Protein AF-A0A0X8E3D3-F1 (afdb_monomer_lite)

Radius of gyration: 26.82 Å; chains: 1; bounding box: 50×49×88 Å

Organism: NCBI:txid412690

Foldseek 3Di:
DPPVVCVPPDDDPDDPPDPPDDPDLVCLLVVLQVVVCVVPVDPDCCVQDPSVVDDSVVDPDSVRVSVVRVVSSVVSVLVVLVVPAFQAAEEEEEEELDFLVVLQVQQADPQFQQQGDLVSLLVLAVPDPLSVVCVVVVVVVVVLSVSNVYGYGYDYLVLLLQLCLAQFDPVSVVLLVVLVDDHDDLVVSLVSLCVGSNVCVVVVNGDPPDVPPDDCPVSSSVSLLVCCVPVNCDDCSVLRSLRSVLVSVQSNVVVVPDDRWDKDAQAADPSQNLDGARIWTHDPNHIYGYHYDYDHDPCSDPVNSNVVSSVSSVVSVSVCVSSPVDDPVD

Secondary structure (DSSP, 8-state):
-HHHHHHHH---SS------PPSPGGGHHHHHHHHHHHHHT-S--TTT--GGGS-GGG-SSHHHHHHHHHHHHHHHHHHHHHHHSPPEEEEEEEEESS--HHHHHTTB-SSSTTBBPHHHHHHHHTTSHHHHHHHHTHHHHHHHHHHTT-EEEEEPHHHHHHHHHHHS-HHHHHHHHHTT-PPPPHHHHHHHHHHSHHHHHHTT------S-SS---HHHHHHHHHHHHHT-STTTHHHHHHHHHHHHHHHHHHHH-SPPPEEEES--BTTBTT---SEEEE-SS-EEEEEEEEE-SSTTSGGGHHHHHHHHHHHHHHHHHHTTSS-TT-

Structure (mmCIF, N/CA/C/O backbone):
data_AF-A0A0X8E3D3-F1
#
_entry.id   AF-A0A0X8E3D3-F1
#
loop_
_atom_site.group_PDB
_atom_site.id
_atom_site.type_symbol
_atom_site.label_atom_id
_atom_site.label_alt_id
_atom_site.label_comp_id
_atom_site.label_asym_id
_atom_site.label_entity_id
_atom_site.label_seq_id
_atom_site.pdbx_PDB_ins_code
_atom_site.Cartn_x
_atom_site.Cartn_y
_atom_site.Cartn_z
_atom_site.occupancy
_atom_site.B_iso_or_equiv
_atom_site.auth_seq_id
_atom_site.auth_comp_id
_atom_site.auth_asym_id
_atom_site.auth_atom_id
_atom_site.pdbx_PDB_model_num
ATOM 1 N N . MET A 1 1 ? 16.160 -19.361 -44.401 1.00 42.44 1 MET A N 1
ATOM 2 C CA . MET A 1 1 ? 14.690 -19.197 -44.338 1.00 42.44 1 MET A CA 1
ATOM 3 C C . MET A 1 1 ? 13.960 -19.679 -45.597 1.00 42.44 1 MET A C 1
ATOM 5 O O . MET A 1 1 ? 12.756 -19.858 -45.503 1.00 42.44 1 MET A O 1
ATOM 9 N N . SER A 1 2 ? 14.618 -19.949 -46.738 1.00 51.81 2 SER A N 1
ATOM 10 C CA . SER A 1 2 ? 13.911 -20.389 -47.959 1.00 51.81 2 SER A CA 1
ATOM 11 C C . SER A 1 2 ? 13.609 -21.896 -48.048 1.00 51.81 2 SER A C 1
ATOM 13 O O . SER A 1 2 ? 12.697 -22.267 -48.778 1.00 51.81 2 SER A O 1
ATOM 15 N N . GLU A 1 3 ? 14.305 -22.768 -47.307 1.00 52.59 3 GLU A N 1
ATOM 16 C CA . GLU A 1 3 ? 14.058 -24.224 -47.371 1.00 52.59 3 GLU A CA 1
ATOM 17 C C . GLU A 1 3 ? 12.763 -24.649 -46.668 1.00 52.59 3 GLU A C 1
ATOM 19 O O . GLU A 1 3 ? 11.972 -25.383 -47.251 1.00 52.59 3 GLU A O 1
ATOM 24 N N . ALA A 1 4 ? 12.475 -24.101 -45.484 1.00 50.78 4 ALA A N 1
ATOM 25 C CA . ALA A 1 4 ? 11.266 -24.439 -44.725 1.00 50.78 4 ALA A CA 1
ATOM 26 C C . ALA A 1 4 ? 9.959 -24.022 -45.434 1.00 50.78 4 ALA A C 1
ATOM 28 O O . ALA A 1 4 ? 8.928 -24.668 -45.276 1.00 50.78 4 ALA A O 1
ATOM 29 N N . TYR A 1 5 ? 9.993 -22.962 -46.250 1.00 51.47 5 TYR A N 1
ATOM 30 C CA . TYR A 1 5 ? 8.841 -22.544 -47.059 1.00 51.47 5 TYR A CA 1
ATOM 31 C C . TYR A 1 5 ? 8.642 -23.416 -48.310 1.00 51.47 5 TYR A C 1
ATOM 33 O O . TYR A 1 5 ? 7.511 -23.575 -48.769 1.00 51.47 5 TYR A O 1
ATOM 41 N N . ARG A 1 6 ? 9.717 -24.008 -48.852 1.00 53.22 6 ARG A N 1
ATOM 42 C CA . ARG A 1 6 ? 9.649 -24.894 -50.027 1.00 53.22 6 ARG A CA 1
ATOM 43 C C . ARG A 1 6 ? 8.997 -26.240 -49.714 1.00 53.22 6 ARG A C 1
ATOM 45 O O . ARG A 1 6 ? 8.323 -26.780 -50.585 1.00 53.22 6 ARG A O 1
ATOM 52 N N . GLU A 1 7 ? 9.148 -26.750 -48.492 1.00 56.31 7 GLU A N 1
ATOM 53 C CA . GLU A 1 7 ? 8.514 -28.010 -48.072 1.00 56.31 7 GLU A CA 1
ATOM 54 C C . GLU A 1 7 ? 6.983 -27.926 -47.995 1.00 56.31 7 GLU A C 1
ATOM 56 O O . GLU A 1 7 ? 6.307 -28.920 -48.246 1.00 56.31 7 GLU A O 1
ATOM 61 N N . ILE A 1 8 ? 6.423 -26.751 -47.688 1.00 55.56 8 ILE A N 1
ATOM 62 C CA . ILE A 1 8 ? 4.975 -26.586 -47.477 1.00 55.56 8 ILE A CA 1
ATOM 63 C C . ILE A 1 8 ? 4.238 -26.246 -48.784 1.00 55.56 8 ILE A C 1
ATOM 65 O O . ILE A 1 8 ? 3.115 -26.697 -48.992 1.00 55.56 8 ILE A O 1
ATOM 69 N N . ALA A 1 9 ? 4.846 -25.453 -49.674 1.00 50.03 9 ALA A N 1
ATOM 70 C CA . ALA A 1 9 ? 4.153 -24.885 -50.837 1.00 50.03 9 ALA A CA 1
ATOM 71 C C . ALA A 1 9 ? 4.241 -25.725 -52.129 1.00 50.03 9 ALA A C 1
ATOM 73 O O . ALA A 1 9 ? 3.530 -25.438 -53.092 1.00 50.03 9 ALA A O 1
ATOM 74 N N . GLY A 1 10 ? 5.089 -26.760 -52.166 1.00 54.09 10 GLY A N 1
ATOM 75 C CA . GLY A 1 10 ? 5.394 -27.497 -53.394 1.00 54.09 10 GLY A CA 1
ATOM 76 C C . GLY A 1 10 ? 6.305 -26.712 -54.351 1.00 54.09 10 GLY A C 1
ATOM 77 O O . GLY A 1 10 ? 6.424 -25.487 -54.293 1.00 54.09 10 GLY A O 1
ATOM 78 N N . VAL A 1 11 ? 7.006 -27.435 -55.228 1.00 54.34 11 VAL A N 1
ATOM 79 C CA . VAL A 1 11 ? 7.978 -26.848 -56.162 1.00 54.34 11 VAL A CA 1
ATOM 80 C C . VAL A 1 11 ? 7.226 -26.170 -57.308 1.00 54.34 11 VAL A C 1
ATOM 82 O O . VAL A 1 11 ? 6.657 -26.837 -58.169 1.00 54.34 11 VAL A O 1
ATOM 85 N N . VAL A 1 12 ? 7.211 -24.837 -57.315 1.00 54.81 12 VAL A N 1
ATOM 86 C CA . VAL A 1 12 ? 6.660 -24.049 -58.424 1.00 54.81 12 VAL A CA 1
ATOM 87 C C . VAL A 1 12 ? 7.507 -24.328 -59.682 1.00 54.81 12 VAL A C 1
ATOM 89 O O . VAL A 1 12 ? 8.727 -24.189 -59.616 1.00 54.81 12 VAL A O 1
ATOM 92 N N . PRO A 1 13 ? 6.913 -24.719 -60.828 1.00 50.94 13 PRO A N 1
ATOM 93 C CA . PRO A 1 13 ? 7.643 -25.168 -62.025 1.00 50.94 13 PRO A CA 1
ATOM 94 C C . PRO A 1 13 ? 8.290 -24.031 -62.838 1.00 50.94 13 PRO A C 1
ATOM 96 O O . PRO A 1 13 ? 8.801 -24.259 -63.932 1.00 50.94 13 PRO A O 1
ATOM 99 N N . LEU A 1 14 ? 8.260 -22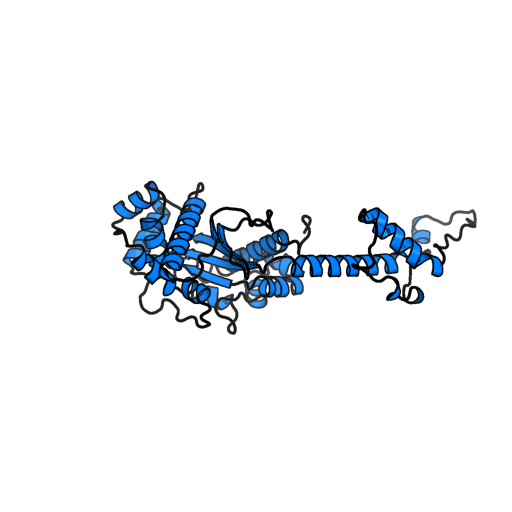.805 -62.320 1.00 55.97 14 LEU A N 1
ATOM 100 C CA . LEU A 1 14 ? 8.865 -21.621 -62.915 1.00 55.97 14 LEU A CA 1
ATOM 101 C C . LEU A 1 14 ? 9.899 -21.081 -61.935 1.00 55.97 14 LEU A C 1
ATOM 103 O O . LEU A 1 14 ? 9.570 -20.779 -60.787 1.00 55.97 14 LEU A O 1
ATOM 107 N N . ASP A 1 15 ? 11.141 -20.967 -62.402 1.00 54.56 15 ASP A N 1
ATOM 108 C CA . ASP A 1 15 ? 12.224 -20.333 -61.660 1.00 54.56 15 ASP A CA 1
ATOM 109 C C . ASP A 1 15 ? 11.869 -18.849 -61.514 1.00 54.56 15 ASP A C 1
ATOM 111 O O . ASP A 1 15 ? 11.984 -18.077 -62.465 1.00 54.56 15 ASP A O 1
ATOM 115 N N . LEU A 1 16 ? 11.303 -18.465 -60.366 1.00 55.91 16 LEU A N 1
ATOM 116 C CA . LEU A 1 16 ? 10.981 -17.072 -60.067 1.00 55.91 16 LEU A CA 1
ATOM 117 C C . LEU A 1 16 ? 12.316 -16.321 -59.955 1.00 55.91 16 LEU A C 1
ATOM 119 O O . LEU A 1 16 ? 13.027 -16.517 -58.966 1.00 55.91 16 LEU A O 1
ATOM 123 N N . PRO A 1 17 ? 12.678 -15.441 -60.908 1.00 51.69 17 PRO A N 1
ATOM 124 C CA . PRO A 1 17 ? 13.999 -14.820 -60.956 1.00 51.69 17 PRO A CA 1
ATOM 125 C C . PRO A 1 17 ? 14.072 -13.615 -60.010 1.00 51.69 17 PRO A C 1
ATOM 127 O O . PRO A 1 17 ? 14.719 -12.614 -60.301 1.00 51.69 17 PRO A O 1
ATOM 130 N N . VAL A 1 18 ? 13.364 -13.674 -58.884 1.00 53.62 18 VAL A N 1
ATOM 131 C CA . VAL A 1 18 ? 13.308 -12.588 -57.915 1.00 53.62 18 VAL A CA 1
ATOM 132 C C . VAL A 1 18 ? 14.059 -13.046 -56.677 1.00 53.62 18 VAL A C 1
ATOM 134 O O . VAL A 1 18 ? 13.489 -13.602 -55.738 1.00 53.62 18 VAL A O 1
ATOM 137 N N . LYS A 1 19 ? 15.372 -12.802 -56.674 1.00 57.44 19 LYS A N 1
ATOM 138 C CA . LYS A 1 19 ? 16.088 -12.645 -55.410 1.00 57.44 19 LYS A CA 1
ATOM 139 C C . LYS A 1 19 ? 15.560 -11.364 -54.781 1.00 57.44 19 LYS A C 1
ATOM 141 O O . LYS A 1 19 ? 15.861 -10.269 -55.246 1.00 57.44 19 LYS A O 1
ATOM 146 N N . VAL A 1 20 ? 14.695 -11.511 -53.781 1.00 58.09 20 VAL A N 1
ATOM 147 C CA . VAL A 1 20 ? 14.289 -10.391 -52.932 1.00 58.09 20 VAL A CA 1
ATOM 148 C C . VAL A 1 20 ? 15.461 -10.114 -52.003 1.00 58.09 20 VAL A C 1
ATOM 150 O O . VAL A 1 20 ? 15.522 -10.620 -50.883 1.00 58.09 20 VAL A O 1
ATOM 153 N N . ASP A 1 21 ? 16.432 -9.374 -52.518 1.00 64.25 21 ASP A N 1
ATOM 154 C CA . ASP A 1 21 ? 17.485 -8.810 -51.698 1.00 64.25 21 ASP A CA 1
ATOM 155 C C . ASP A 1 21 ? 16.891 -7.594 -50.979 1.00 64.25 21 ASP A C 1
ATOM 157 O O . ASP A 1 21 ? 16.191 -6.768 -51.572 1.00 64.25 21 ASP A O 1
ATOM 161 N N . GLY A 1 22 ? 17.088 -7.536 -49.662 1.00 69.19 22 GLY A N 1
ATOM 162 C CA . GLY A 1 22 ? 16.695 -6.371 -48.878 1.00 69.19 22 GLY A CA 1
ATOM 163 C C . GLY A 1 22 ? 17.447 -5.115 -49.337 1.00 69.19 22 GLY A C 1
ATOM 164 O O . GLY A 1 22 ? 18.374 -5.203 -50.147 1.00 69.19 22 GLY A O 1
ATOM 165 N N . PRO A 1 23 ? 17.091 -3.936 -48.806 1.00 79.75 23 PRO A N 1
ATOM 166 C CA . PRO A 1 23 ? 17.869 -2.733 -49.064 1.00 79.75 23 PRO A CA 1
ATOM 167 C C . PRO A 1 23 ? 19.338 -2.968 -48.677 1.00 79.75 23 PRO A C 1
ATOM 169 O O . PRO A 1 23 ? 19.610 -3.731 -47.738 1.00 79.75 23 PRO A O 1
ATOM 172 N N . PRO A 1 24 ? 20.284 -2.340 -49.388 1.00 83.06 24 PRO A N 1
ATOM 173 C CA . PRO A 1 24 ? 21.699 -2.520 -49.111 1.00 83.06 24 PRO A CA 1
ATOM 174 C C . PRO A 1 24 ? 22.032 -2.001 -47.699 1.00 83.06 24 PRO A C 1
ATOM 176 O O . PRO A 1 24 ? 21.334 -1.143 -47.156 1.00 83.06 24 PRO A O 1
ATOM 179 N N . VAL A 1 25 ? 23.042 -2.601 -47.061 1.00 81.25 25 VAL A N 1
ATOM 180 C CA . VAL A 1 25 ? 23.344 -2.424 -45.622 1.00 81.25 25 VAL A CA 1
ATOM 181 C C . VAL A 1 25 ? 23.694 -0.971 -45.268 1.00 81.25 25 VAL A C 1
ATOM 183 O O . VAL A 1 25 ? 23.391 -0.501 -44.174 1.00 81.25 25 VAL A O 1
ATOM 186 N N . ASP A 1 26 ? 24.266 -0.233 -46.214 1.00 84.06 26 ASP A N 1
ATOM 187 C CA . ASP A 1 26 ? 24.544 1.205 -46.130 1.00 84.06 26 ASP A CA 1
ATOM 188 C C . ASP A 1 26 ? 23.270 2.065 -46.035 1.00 84.06 26 ASP A C 1
ATOM 190 O O . ASP A 1 26 ? 23.289 3.137 -45.431 1.00 84.06 26 ASP A O 1
ATOM 194 N N . ALA A 1 27 ? 22.139 1.584 -46.559 1.00 83.75 27 ALA A N 1
ATOM 195 C CA . ALA A 1 27 ? 20.851 2.268 -46.477 1.00 83.75 27 ALA A CA 1
ATOM 196 C C . ALA A 1 27 ? 20.095 2.004 -45.160 1.00 83.75 27 ALA A C 1
ATOM 198 O O . ALA A 1 27 ? 19.087 2.662 -44.889 1.00 83.75 27 ALA A O 1
ATOM 199 N N . TRP A 1 28 ? 20.542 1.056 -44.328 1.00 86.94 28 TRP A N 1
ATOM 200 C CA . TRP A 1 28 ? 19.786 0.621 -43.147 1.00 86.94 28 TRP A CA 1
ATOM 201 C C . TRP A 1 28 ? 19.636 1.722 -42.099 1.00 86.94 28 TRP A C 1
ATOM 203 O O . TRP A 1 28 ? 18.530 1.921 -41.598 1.00 86.94 28 TRP A O 1
ATOM 213 N N . SER A 1 29 ? 20.695 2.480 -41.807 1.00 82.69 29 SER A N 1
ATOM 214 C CA . SER A 1 29 ? 20.634 3.573 -40.826 1.00 82.69 29 SER A CA 1
ATOM 215 C C . SER A 1 29 ? 19.669 4.681 -41.260 1.00 82.69 29 SER A C 1
ATOM 217 O O . SER A 1 29 ? 18.887 5.173 -40.449 1.00 82.69 29 SER A O 1
ATOM 219 N N . GLY A 1 30 ? 19.652 5.019 -42.555 1.00 83.00 30 GLY A N 1
ATOM 220 C CA . GLY A 1 30 ? 18.711 5.996 -43.112 1.00 83.00 30 GLY A CA 1
ATOM 221 C C . GLY A 1 30 ? 17.257 5.519 -43.048 1.00 83.00 30 GLY A C 1
ATOM 222 O O . GLY A 1 30 ? 16.369 6.278 -42.659 1.00 83.00 30 GLY A O 1
ATOM 223 N N . LEU A 1 31 ? 17.013 4.242 -43.358 1.00 83.12 31 LEU A N 1
ATOM 224 C CA . LEU A 1 31 ? 15.687 3.630 -43.242 1.00 83.12 31 LEU A CA 1
ATOM 225 C C . LEU A 1 31 ? 15.210 3.555 -41.787 1.00 83.12 31 LEU A C 1
ATOM 227 O O . LEU A 1 31 ? 14.033 3.797 -41.521 1.00 83.12 31 LEU A O 1
ATOM 231 N N . ALA A 1 32 ? 16.105 3.261 -40.843 1.00 80.19 32 ALA A N 1
ATOM 232 C CA . ALA A 1 32 ? 15.788 3.259 -39.419 1.00 80.19 32 ALA A CA 1
ATOM 233 C C . ALA A 1 32 ? 15.398 4.655 -38.922 1.00 80.19 32 ALA A C 1
ATOM 235 O O . ALA A 1 32 ? 14.365 4.788 -38.267 1.00 80.19 32 ALA A O 1
ATOM 236 N N . ALA A 1 33 ? 16.150 5.695 -39.299 1.00 79.00 33 ALA A N 1
ATOM 237 C CA . ALA A 1 33 ? 15.833 7.080 -38.952 1.00 79.00 33 ALA A CA 1
ATOM 238 C C . ALA A 1 33 ? 14.437 7.490 -39.450 1.00 79.00 33 ALA A C 1
ATOM 240 O O . ALA A 1 33 ? 13.604 7.938 -38.663 1.00 79.00 33 ALA A O 1
ATOM 241 N N . GLN A 1 34 ? 14.147 7.254 -40.734 1.00 80.31 34 GLN A N 1
ATOM 242 C CA . GLN A 1 34 ? 12.847 7.580 -41.330 1.00 80.31 34 GLN A CA 1
ATOM 243 C C . GLN A 1 34 ? 11.703 6.788 -40.691 1.00 80.31 34 GLN A C 1
ATOM 245 O O . GLN A 1 34 ? 10.643 7.343 -40.406 1.00 80.31 34 GLN A O 1
ATOM 250 N N . THR A 1 35 ? 11.915 5.495 -40.431 1.00 79.56 35 THR A N 1
ATOM 251 C CA . THR A 1 35 ? 10.904 4.632 -39.804 1.00 79.56 35 THR A CA 1
ATOM 252 C C . THR A 1 35 ? 10.590 5.098 -38.387 1.00 79.56 35 THR A C 1
ATOM 254 O O . THR A 1 35 ? 9.421 5.169 -38.013 1.00 79.56 35 THR A O 1
ATOM 257 N N . LEU A 1 36 ? 11.608 5.455 -37.602 1.00 69.19 36 LEU A N 1
ATOM 258 C CA . LEU A 1 36 ? 11.409 5.967 -36.251 1.00 69.19 36 LEU A CA 1
ATOM 259 C C . LEU A 1 36 ? 10.721 7.341 -36.249 1.00 69.19 36 LEU A C 1
ATOM 261 O O . LEU A 1 36 ? 9.838 7.551 -35.418 1.00 69.19 36 LEU A O 1
ATOM 265 N N . GLN A 1 37 ? 11.082 8.252 -37.162 1.00 70.31 37 GLN A N 1
ATOM 266 C CA . GLN A 1 37 ? 10.430 9.565 -37.293 1.00 70.31 37 GLN A CA 1
ATOM 267 C C . GLN A 1 37 ? 8.949 9.408 -37.651 1.00 70.31 37 GLN A C 1
ATOM 269 O O . GLN A 1 37 ? 8.087 9.996 -37.001 1.00 70.31 37 GLN A O 1
ATOM 274 N N . LEU A 1 38 ? 8.641 8.556 -38.634 1.00 73.94 38 LEU A N 1
ATOM 275 C CA . LEU A 1 38 ? 7.269 8.273 -39.060 1.00 73.94 38 LEU A CA 1
ATOM 276 C C . LEU A 1 38 ? 6.443 7.611 -37.953 1.00 73.94 38 LEU A C 1
ATOM 278 O O . LEU A 1 38 ? 5.292 7.985 -37.739 1.00 73.94 38 LEU A O 1
ATOM 282 N N . ALA A 1 39 ? 7.019 6.638 -37.243 1.00 68.12 39 ALA A N 1
ATOM 283 C CA . ALA A 1 39 ? 6.314 5.902 -36.198 1.00 68.12 39 ALA A CA 1
ATOM 284 C C . ALA A 1 39 ? 6.029 6.753 -34.951 1.00 68.12 39 ALA A C 1
ATOM 286 O O . ALA A 1 39 ? 5.021 6.526 -34.286 1.00 68.12 39 ALA A O 1
ATOM 287 N N . ASN A 1 40 ? 6.899 7.719 -34.636 1.00 62.56 40 ASN A N 1
ATOM 288 C CA . ASN A 1 40 ? 6.804 8.523 -33.413 1.00 62.56 40 ASN A CA 1
ATOM 289 C C . ASN A 1 40 ? 6.362 9.977 -33.652 1.00 62.56 40 ASN A C 1
ATOM 291 O O . ASN A 1 40 ? 6.141 10.689 -32.679 1.00 62.56 40 ASN A O 1
ATOM 295 N N . GLN A 1 41 ? 6.204 10.410 -34.909 1.00 64.75 41 GLN A N 1
ATOM 296 C CA . GLN A 1 41 ? 5.779 11.767 -35.295 1.00 64.75 41 GLN A CA 1
ATOM 297 C C . GLN A 1 41 ? 6.649 12.881 -34.683 1.00 64.75 41 GLN A C 1
ATOM 299 O O . GLN A 1 41 ? 6.136 13.883 -34.190 1.00 64.75 41 GLN A O 1
ATOM 304 N N . VAL A 1 42 ? 7.972 12.699 -34.697 1.00 60.06 42 VAL A N 1
ATOM 305 C CA . VAL A 1 42 ? 8.943 13.659 -34.143 1.00 60.06 42 VAL A CA 1
ATOM 306 C C . VAL A 1 42 ? 9.987 14.061 -35.182 1.00 60.06 42 VAL A C 1
ATOM 308 O O . VAL A 1 42 ? 10.432 13.231 -35.974 1.00 60.06 42 VAL A O 1
ATOM 311 N N . ASP A 1 43 ? 10.397 15.332 -35.148 1.00 52.75 43 ASP A N 1
ATOM 312 C CA . ASP A 1 43 ? 11.300 15.926 -36.145 1.00 52.75 43 ASP A CA 1
ATOM 313 C C . ASP A 1 43 ? 12.777 15.524 -35.948 1.00 52.75 43 ASP A C 1
ATOM 315 O O . ASP A 1 43 ? 13.524 15.417 -36.920 1.00 52.75 43 ASP A O 1
ATOM 319 N N . SER A 1 44 ? 13.208 15.237 -34.712 1.00 56.94 44 SER A N 1
ATOM 320 C CA . SER A 1 44 ? 14.553 14.715 -34.409 1.00 56.94 44 SER A CA 1
ATOM 321 C C . SER A 1 44 ? 14.519 13.684 -33.274 1.00 56.94 44 SER A C 1
ATOM 323 O O . SER A 1 44 ? 13.784 13.827 -32.297 1.00 56.94 44 SER A O 1
ATOM 325 N N . LEU A 1 45 ? 15.324 12.628 -33.428 1.00 57.00 45 LEU A N 1
ATOM 326 C CA . LEU A 1 45 ? 15.469 11.489 -32.509 1.00 57.00 45 LEU A CA 1
ATOM 327 C C . LEU A 1 45 ? 16.878 11.378 -31.918 1.00 57.00 45 LEU A C 1
ATOM 329 O O . LEU A 1 45 ? 17.147 10.455 -31.148 1.00 57.00 45 LEU A O 1
ATOM 333 N N . GLU A 1 46 ? 17.758 12.319 -32.259 1.00 54.34 46 GLU A N 1
ATOM 334 C CA . GLU A 1 46 ? 19.195 12.304 -31.945 1.00 54.34 46 GLU A CA 1
ATOM 335 C C . GLU A 1 46 ? 19.465 12.295 -30.429 1.00 54.34 46 GLU A C 1
ATOM 337 O O . GLU A 1 46 ? 20.533 11.890 -29.984 1.00 54.34 46 GLU A O 1
ATOM 342 N N . ALA A 1 47 ? 18.475 12.679 -29.615 1.00 54.16 47 ALA A N 1
ATOM 343 C CA . ALA A 1 47 ? 18.544 12.630 -28.155 1.00 54.16 47 ALA A CA 1
ATOM 344 C C . ALA A 1 47 ? 18.084 11.291 -27.533 1.00 54.16 47 ALA A C 1
ATOM 346 O O . ALA A 1 47 ? 18.319 11.057 -26.346 1.00 54.16 47 ALA A O 1
ATOM 347 N N . LEU A 1 48 ? 17.397 10.427 -28.291 1.00 56.84 48 LEU A N 1
ATOM 348 C CA . LEU A 1 48 ? 16.781 9.190 -27.787 1.00 56.84 48 LEU A CA 1
ATOM 349 C C . LEU A 1 48 ? 17.534 7.927 -28.214 1.00 56.84 48 LEU A C 1
ATOM 351 O O . LEU A 1 48 ? 17.611 6.988 -27.422 1.00 56.84 48 LEU A O 1
ATOM 355 N N . VAL A 1 49 ? 18.089 7.904 -29.428 1.00 69.31 49 VAL A N 1
ATOM 356 C CA . VAL A 1 49 ? 18.947 6.823 -29.939 1.00 69.31 49 VAL A CA 1
ATOM 357 C C . VAL A 1 49 ? 19.971 7.415 -30.905 1.00 69.31 49 VAL A C 1
ATOM 359 O O . VAL A 1 49 ? 19.585 8.038 -31.893 1.00 69.31 49 VAL A O 1
ATOM 362 N N . ASP A 1 50 ? 21.260 7.182 -30.651 1.00 76.44 50 ASP A N 1
ATOM 363 C CA . ASP A 1 50 ? 22.323 7.533 -31.593 1.00 76.44 50 ASP A CA 1
ATOM 364 C C . ASP A 1 50 ? 22.534 6.388 -32.592 1.00 76.44 50 ASP A C 1
ATOM 366 O O . ASP A 1 50 ? 23.120 5.350 -32.285 1.00 76.44 50 ASP A O 1
ATOM 370 N N . LEU A 1 51 ? 22.026 6.566 -33.813 1.00 75.06 51 LEU A N 1
ATOM 371 C CA . LEU A 1 51 ? 22.144 5.573 -34.882 1.00 75.06 51 LEU A CA 1
ATOM 372 C C . LEU A 1 51 ? 23.592 5.370 -35.356 1.00 75.06 51 LEU A C 1
ATOM 374 O O . LEU A 1 51 ? 23.865 4.358 -36.002 1.00 75.06 51 LEU A O 1
ATOM 378 N N . ALA A 1 52 ? 24.510 6.292 -35.047 1.00 77.31 52 ALA A N 1
ATOM 379 C CA . ALA A 1 52 ? 25.926 6.159 -35.379 1.00 77.31 52 ALA A CA 1
ATOM 380 C C . ALA A 1 52 ? 26.665 5.174 -34.456 1.00 77.31 52 ALA A C 1
ATOM 382 O O . ALA A 1 52 ? 27.729 4.681 -34.827 1.00 77.31 52 ALA A O 1
ATOM 383 N N . GLU A 1 53 ? 26.101 4.844 -33.288 1.00 80.88 53 GLU A N 1
ATOM 384 C CA . GLU A 1 53 ? 26.668 3.847 -32.368 1.00 80.88 53 GLU A CA 1
ATOM 385 C C . GLU A 1 53 ? 26.425 2.398 -32.827 1.00 80.88 53 GLU A C 1
ATOM 387 O O . GLU A 1 53 ? 27.061 1.468 -32.323 1.00 80.88 53 GLU A O 1
ATOM 392 N N . TYR A 1 54 ? 25.526 2.182 -33.793 1.00 81.88 54 TYR A N 1
ATOM 393 C CA . TYR A 1 54 ? 25.193 0.849 -34.285 1.00 81.88 54 TYR A CA 1
ATOM 394 C C . TYR A 1 54 ? 26.015 0.487 -35.523 1.00 81.88 54 TYR A C 1
ATOM 396 O O . TYR A 1 54 ? 25.883 1.096 -36.583 1.00 81.88 54 TYR A O 1
ATOM 404 N N . ASP A 1 55 ? 26.797 -0.588 -35.424 1.00 85.12 55 ASP A N 1
ATOM 405 C CA . ASP A 1 55 ? 27.446 -1.194 -36.586 1.00 85.12 55 ASP A CA 1
ATOM 406 C C . ASP A 1 55 ? 26.441 -2.053 -37.368 1.00 85.12 55 ASP A C 1
ATOM 408 O O . ASP A 1 55 ? 26.082 -3.156 -36.943 1.00 85.12 55 ASP A O 1
ATOM 412 N N . THR A 1 56 ? 25.988 -1.568 -38.525 1.00 82.94 56 THR A N 1
ATOM 413 C CA . THR A 1 56 ? 25.022 -2.266 -39.390 1.00 82.94 56 THR A CA 1
ATOM 414 C C . THR A 1 56 ? 25.532 -3.623 -39.883 1.00 82.94 56 THR A C 1
ATOM 416 O O . THR A 1 56 ? 24.720 -4.522 -40.108 1.00 82.94 56 THR A O 1
ATOM 419 N N . ALA A 1 57 ? 26.853 -3.824 -39.977 1.00 81.81 57 ALA A N 1
ATOM 420 C CA . ALA A 1 57 ? 27.456 -5.092 -40.393 1.00 81.81 57 ALA A CA 1
ATOM 421 C C . ALA A 1 57 ? 27.363 -6.191 -39.318 1.00 81.81 57 ALA A C 1
ATOM 423 O O . ALA A 1 57 ? 27.510 -7.375 -39.628 1.00 81.81 57 ALA A O 1
ATOM 424 N N . SER A 1 58 ? 27.086 -5.820 -38.064 1.00 84.44 58 SER A N 1
ATOM 425 C CA . SER A 1 58 ? 26.943 -6.763 -36.949 1.00 84.44 58 SER A CA 1
ATOM 426 C C . SER A 1 58 ? 25.581 -7.475 -36.908 1.00 84.44 58 SER A C 1
ATOM 428 O O . SER A 1 58 ? 25.410 -8.452 -36.173 1.00 84.44 58 SER A O 1
ATOM 430 N N . PHE A 1 59 ? 24.612 -7.038 -37.723 1.00 83.50 59 PHE A N 1
ATOM 431 C CA . PHE A 1 59 ? 23.246 -7.560 -37.729 1.00 83.50 59 PHE A CA 1
ATOM 432 C C . PHE A 1 59 ? 22.976 -8.461 -38.937 1.00 83.50 59 PHE A C 1
ATOM 434 O O . PHE A 1 59 ? 23.318 -8.156 -40.076 1.00 83.50 59 PHE A O 1
ATOM 441 N N . ARG A 1 60 ? 22.291 -9.586 -38.697 1.00 83.12 60 ARG A N 1
ATOM 442 C CA . ARG A 1 60 ? 21.975 -10.589 -39.730 1.00 83.12 60 ARG A CA 1
ATOM 443 C C . ARG A 1 60 ? 20.910 -10.116 -40.726 1.00 83.12 60 ARG A C 1
ATOM 445 O O . ARG A 1 60 ? 20.832 -10.646 -41.835 1.00 83.12 60 ARG A O 1
ATOM 452 N N . SER A 1 61 ? 20.062 -9.170 -40.330 1.00 83.12 61 SER A N 1
ATOM 453 C CA . SER A 1 61 ? 18.988 -8.626 -41.160 1.00 83.12 61 SER A CA 1
ATOM 454 C C . SER A 1 61 ? 18.590 -7.214 -40.721 1.00 83.12 61 SER A C 1
ATOM 456 O O . SER A 1 61 ? 18.772 -6.850 -39.558 1.00 83.12 61 SER A O 1
ATOM 458 N N . LEU A 1 62 ? 17.959 -6.454 -41.627 1.00 79.75 62 LEU A N 1
ATOM 459 C CA . LEU A 1 62 ? 17.353 -5.155 -41.306 1.00 79.75 62 LEU A CA 1
ATOM 460 C C . LEU A 1 62 ? 16.322 -5.281 -40.172 1.00 79.75 62 LEU A C 1
ATOM 462 O O . LEU A 1 62 ? 16.210 -4.395 -39.334 1.00 79.75 62 LEU A O 1
ATOM 466 N N . GLY A 1 63 ? 15.586 -6.396 -40.121 1.00 76.56 63 GLY A N 1
ATOM 467 C CA . GLY A 1 63 ? 14.626 -6.662 -39.050 1.00 76.56 63 GLY A CA 1
ATOM 468 C C . GLY A 1 63 ? 15.293 -6.784 -37.679 1.00 76.56 63 GLY A C 1
ATOM 469 O O . GLY A 1 63 ? 14.790 -6.219 -36.712 1.00 76.56 63 GLY A O 1
ATOM 470 N N . ASP A 1 64 ? 16.440 -7.465 -37.597 1.00 76.94 64 ASP A N 1
ATOM 471 C CA . ASP A 1 64 ? 17.209 -7.587 -36.351 1.00 76.94 64 ASP A CA 1
ATOM 472 C C . ASP A 1 64 ? 17.792 -6.234 -35.918 1.00 76.94 64 ASP A C 1
ATOM 474 O O . ASP A 1 64 ? 17.720 -5.884 -34.740 1.00 76.94 64 ASP A O 1
ATOM 478 N N . PHE A 1 65 ? 18.290 -5.450 -36.879 1.00 82.44 65 PHE A N 1
ATOM 479 C CA . PHE A 1 65 ? 18.783 -4.088 -36.664 1.00 82.44 65 PHE A CA 1
ATOM 480 C C . PHE A 1 65 ? 17.690 -3.158 -36.110 1.00 82.44 65 PHE A C 1
ATOM 482 O O . PHE A 1 65 ? 17.847 -2.569 -35.040 1.00 82.44 65 PHE A O 1
ATOM 489 N N . LEU A 1 66 ? 16.531 -3.094 -36.776 1.00 79.19 66 LEU A N 1
ATOM 490 C CA . LEU A 1 66 ? 15.390 -2.282 -36.337 1.00 79.19 66 LEU A CA 1
ATOM 491 C C . LEU A 1 66 ? 14.828 -2.745 -34.990 1.00 79.19 66 LEU A C 1
ATOM 493 O O . LEU A 1 66 ? 14.412 -1.921 -34.178 1.00 79.19 66 LEU A O 1
ATOM 497 N N . LYS A 1 67 ? 14.824 -4.056 -34.727 1.00 76.25 67 LYS A N 1
ATOM 498 C CA . LYS A 1 67 ? 14.373 -4.610 -33.447 1.00 76.25 67 LYS A CA 1
ATOM 499 C C . LYS A 1 67 ? 15.283 -4.183 -32.300 1.00 76.25 67 LYS A C 1
ATOM 501 O O . LYS A 1 67 ? 14.769 -3.813 -31.248 1.00 76.25 67 LYS A O 1
ATOM 506 N N . GLN A 1 68 ? 16.601 -4.220 -32.490 1.00 80.69 68 GLN A N 1
ATOM 507 C CA . GLN A 1 68 ? 17.551 -3.777 -31.469 1.00 80.69 68 GLN A CA 1
ATOM 508 C C . GLN A 1 68 ? 17.387 -2.280 -31.176 1.00 80.69 68 GLN A C 1
ATOM 510 O O . GLN A 1 68 ? 17.233 -1.898 -30.019 1.00 80.69 68 GLN A O 1
ATOM 515 N N . ILE A 1 69 ? 17.290 -1.457 -32.222 1.00 80.31 69 ILE A N 1
ATOM 516 C CA . ILE A 1 69 ? 17.014 -0.020 -32.103 1.00 80.31 69 ILE A CA 1
ATOM 517 C C . ILE A 1 69 ? 15.697 0.236 -31.358 1.00 80.31 69 ILE A C 1
ATOM 519 O O . ILE A 1 69 ? 15.642 1.078 -30.467 1.00 80.31 69 ILE A O 1
ATOM 523 N N . ALA A 1 70 ? 14.633 -0.510 -31.665 1.00 70.19 70 ALA A N 1
ATOM 524 C CA . ALA A 1 70 ? 13.351 -0.374 -30.976 1.00 70.19 70 ALA A CA 1
ATOM 525 C C . ALA A 1 70 ? 13.429 -0.767 -29.489 1.00 70.19 70 ALA A C 1
ATOM 527 O O . ALA A 1 70 ? 12.762 -0.150 -28.654 1.00 70.19 70 ALA A O 1
ATOM 528 N N . LEU A 1 71 ? 14.226 -1.780 -29.136 1.00 73.62 71 LEU A N 1
ATOM 529 C CA . LEU A 1 71 ? 14.462 -2.162 -27.740 1.00 73.62 71 LEU A CA 1
ATOM 530 C C . LEU A 1 71 ? 15.200 -1.054 -26.981 1.00 73.62 71 LEU A C 1
ATOM 532 O O . LEU A 1 71 ? 14.779 -0.687 -25.882 1.00 73.62 71 LEU A O 1
ATOM 536 N N . ASP A 1 72 ? 16.251 -0.494 -27.576 1.00 75.94 72 ASP A N 1
ATOM 537 C CA . ASP A 1 72 ? 17.059 0.558 -26.957 1.00 75.94 72 ASP A CA 1
ATOM 538 C C . ASP A 1 72 ? 16.301 1.887 -26.864 1.00 75.94 72 ASP A C 1
ATOM 540 O O . ASP A 1 72 ? 16.313 2.519 -25.806 1.00 75.94 72 ASP A O 1
ATOM 544 N N . PHE A 1 73 ? 15.540 2.253 -27.901 1.00 73.88 73 PHE A N 1
ATOM 545 C CA . PHE A 1 73 ? 14.624 3.396 -27.884 1.00 73.88 73 PHE A CA 1
ATOM 546 C C . PHE A 1 73 ? 13.619 3.278 -26.738 1.00 73.88 73 PHE A C 1
ATOM 548 O O . PHE A 1 73 ? 13.472 4.198 -25.935 1.00 73.88 73 PHE A O 1
ATOM 555 N N . ASN A 1 74 ? 12.954 2.125 -26.606 1.00 66.38 74 ASN A N 1
ATOM 556 C CA . ASN A 1 74 ? 12.004 1.902 -25.519 1.00 66.38 74 ASN A CA 1
ATOM 557 C C . ASN A 1 74 ? 12.683 1.935 -24.149 1.00 66.38 74 ASN A C 1
ATOM 559 O O . ASN A 1 74 ? 12.131 2.498 -23.207 1.00 66.38 74 ASN A O 1
ATOM 563 N N . LYS A 1 75 ? 13.894 1.384 -24.031 1.00 70.94 75 LYS A N 1
ATOM 564 C CA . LYS A 1 75 ? 14.680 1.434 -22.796 1.00 70.94 75 LYS A CA 1
ATOM 565 C C . LYS A 1 75 ? 15.051 2.870 -22.418 1.00 70.94 75 LYS A C 1
ATOM 567 O O . LYS A 1 75 ? 14.935 3.220 -21.246 1.00 70.94 75 LYS A O 1
ATOM 572 N N . ARG A 1 76 ? 15.471 3.699 -23.380 1.00 69.88 76 ARG A N 1
ATOM 573 C CA . ARG A 1 76 ? 15.839 5.105 -23.151 1.00 69.88 76 ARG A CA 1
ATOM 574 C C . ARG A 1 76 ? 14.620 5.969 -22.854 1.00 69.88 76 ARG A C 1
ATOM 576 O O . ARG A 1 76 ? 14.666 6.762 -21.922 1.00 69.88 76 ARG A O 1
ATOM 583 N N . ARG A 1 77 ? 13.516 5.754 -23.570 1.00 68.25 77 ARG A N 1
ATOM 584 C CA . ARG A 1 77 ? 12.219 6.381 -23.293 1.00 68.25 77 ARG A CA 1
ATOM 585 C C . ARG A 1 77 ? 11.753 6.075 -21.870 1.00 68.25 77 ARG A C 1
ATOM 587 O O . ARG A 1 77 ? 11.470 6.998 -21.123 1.00 68.25 77 ARG A O 1
ATOM 594 N N . LEU A 1 78 ? 11.782 4.804 -21.462 1.00 62.75 78 LEU A N 1
ATOM 595 C CA . LEU A 1 78 ? 11.457 4.393 -20.092 1.00 62.75 78 LEU A CA 1
ATOM 596 C C . LEU A 1 78 ? 12.430 4.972 -19.056 1.00 62.75 78 LEU A C 1
ATOM 598 O O . LEU A 1 78 ? 12.022 5.261 -17.937 1.00 62.75 78 LEU A O 1
ATOM 602 N N . ALA A 1 79 ? 13.714 5.125 -19.393 1.00 65.44 79 ALA A N 1
ATOM 603 C CA . ALA A 1 79 ? 14.689 5.757 -18.507 1.00 65.44 79 ALA A CA 1
ATOM 604 C C . ALA A 1 79 ? 14.389 7.251 -18.313 1.00 65.44 79 ALA A C 1
ATOM 606 O O . ALA A 1 79 ? 14.347 7.702 -17.177 1.00 65.44 79 ALA A O 1
ATOM 607 N N . LEU A 1 80 ? 14.088 7.983 -19.387 1.00 62.06 80 LEU A N 1
ATOM 608 C CA . LEU A 1 80 ? 13.703 9.397 -19.327 1.00 62.06 80 LEU A CA 1
ATOM 609 C C . LEU A 1 80 ? 12.362 9.605 -18.616 1.00 62.06 80 LEU A C 1
ATOM 611 O O . LEU A 1 80 ? 12.222 10.526 -17.816 1.00 62.06 80 LEU A O 1
ATOM 615 N N . GLU A 1 81 ? 11.386 8.725 -18.849 1.00 61.59 81 GLU A N 1
ATOM 616 C CA . GLU A 1 81 ? 10.134 8.702 -18.086 1.00 61.59 81 GLU A CA 1
ATOM 617 C C . GLU A 1 81 ? 10.429 8.476 -16.594 1.00 61.59 81 GLU A C 1
ATOM 619 O O . GLU A 1 81 ? 9.916 9.199 -15.751 1.00 61.59 81 GLU A O 1
ATOM 624 N N . ARG A 1 82 ? 11.331 7.555 -16.236 1.00 62.22 82 ARG A N 1
ATOM 625 C CA . ARG A 1 82 ? 11.744 7.341 -14.834 1.00 62.22 82 ARG A CA 1
ATOM 626 C C . ARG A 1 82 ? 12.530 8.508 -14.235 1.00 62.22 82 ARG A C 1
ATOM 628 O O . ARG A 1 82 ? 12.404 8.746 -13.043 1.00 62.22 82 ARG A O 1
ATOM 635 N N . GLU A 1 83 ? 13.331 9.215 -15.026 1.00 60.66 83 GLU A N 1
ATOM 636 C CA . GLU A 1 83 ? 14.088 10.397 -14.585 1.00 60.66 83 GLU A CA 1
ATOM 637 C C . GLU A 1 83 ? 13.184 11.622 -14.374 1.00 60.66 83 GLU A C 1
ATOM 639 O O . GLU A 1 83 ? 13.524 12.516 -13.603 1.00 60.66 83 GLU A O 1
ATOM 644 N N . THR A 1 84 ? 12.021 11.658 -15.030 1.00 56.84 84 THR A N 1
ATOM 645 C CA . THR A 1 84 ? 11.038 12.749 -14.924 1.00 56.84 84 THR A CA 1
ATOM 646 C C . THR A 1 84 ? 9.878 12.438 -13.974 1.00 56.84 84 THR A C 1
ATOM 648 O O . THR A 1 84 ? 9.181 13.353 -13.529 1.00 56.84 84 THR A O 1
ATOM 651 N N . VAL A 1 85 ? 9.677 11.166 -13.621 1.00 70.38 85 VAL A N 1
ATOM 652 C CA . VAL A 1 85 ? 8.643 10.705 -12.690 1.00 70.38 85 VAL A CA 1
ATOM 653 C C . VAL A 1 85 ? 9.203 10.650 -11.269 1.00 70.38 85 VAL A C 1
ATOM 655 O O . VAL A 1 85 ? 10.212 10.002 -10.999 1.00 70.38 85 VAL A O 1
ATOM 658 N N . LYS A 1 86 ? 8.518 11.315 -10.332 1.00 81.94 86 LYS A N 1
ATOM 659 C CA . LYS A 1 86 ? 8.846 11.237 -8.903 1.00 81.94 86 LYS A CA 1
ATOM 660 C C . LYS A 1 86 ? 8.840 9.772 -8.426 1.00 81.94 86 LYS A C 1
ATOM 662 O O . LYS A 1 86 ? 7.933 9.037 -8.824 1.00 81.94 86 LYS A O 1
ATOM 667 N N . PRO A 1 87 ? 9.774 9.356 -7.547 1.00 88.12 87 PRO A N 1
ATOM 668 C CA . PRO A 1 87 ? 9.754 8.032 -6.930 1.00 88.12 87 PRO A CA 1
ATOM 669 C C . PRO A 1 87 ? 8.383 7.692 -6.336 1.00 88.12 87 PRO A C 1
ATOM 671 O O . PRO A 1 87 ? 7.742 8.545 -5.717 1.00 88.12 87 PRO A O 1
ATOM 674 N N . VAL A 1 88 ? 7.940 6.450 -6.541 1.00 91.81 88 VAL A N 1
ATOM 675 C CA . VAL A 1 88 ? 6.658 5.930 -6.050 1.00 91.81 88 VAL A CA 1
ATOM 676 C C . VAL A 1 88 ? 6.946 4.781 -5.101 1.00 91.81 88 VAL A C 1
ATOM 678 O O . VAL A 1 88 ? 7.361 3.722 -5.558 1.00 91.81 88 VAL A O 1
ATOM 681 N N . ASP A 1 89 ? 6.667 4.962 -3.816 1.00 94.56 89 ASP A N 1
ATOM 682 C CA . ASP A 1 89 ? 6.746 3.895 -2.823 1.00 94.56 89 ASP A CA 1
ATOM 683 C C . ASP A 1 89 ? 5.376 3.236 -2.636 1.00 94.56 89 ASP A C 1
ATOM 685 O O . ASP A 1 89 ? 4.335 3.891 -2.738 1.00 94.56 89 ASP A O 1
ATOM 689 N N . MET A 1 90 ? 5.355 1.948 -2.303 1.00 96.06 90 MET A N 1
ATOM 690 C CA . MET A 1 90 ? 4.126 1.185 -2.107 1.00 96.06 90 MET A CA 1
ATOM 691 C C . MET A 1 90 ? 4.151 0.406 -0.792 1.00 96.06 90 MET A C 1
ATOM 693 O O . MET A 1 90 ? 4.993 -0.465 -0.583 1.00 96.06 90 MET A O 1
ATOM 697 N N . THR A 1 91 ? 3.142 0.618 0.049 1.00 97.88 91 THR A N 1
ATOM 698 C CA . THR A 1 91 ? 2.991 -0.109 1.311 1.00 97.88 91 THR A CA 1
ATOM 699 C C . THR A 1 91 ? 1.606 -0.740 1.429 1.00 97.88 91 THR A C 1
ATOM 701 O O . THR A 1 91 ? 0.577 -0.074 1.352 1.00 97.88 91 THR A O 1
ATOM 704 N N . ILE A 1 92 ? 1.575 -2.053 1.643 1.00 98.06 92 ILE A N 1
ATOM 705 C CA . ILE A 1 92 ? 0.349 -2.837 1.808 1.00 98.06 92 ILE A CA 1
ATOM 706 C C . ILE A 1 92 ? 0.013 -2.961 3.294 1.00 98.06 92 ILE A C 1
ATOM 708 O O . ILE A 1 92 ? 0.843 -3.381 4.098 1.00 98.06 92 ILE A O 1
ATOM 712 N N . LEU A 1 93 ? -1.223 -2.641 3.665 1.00 96.56 93 LEU A N 1
ATOM 713 C CA . LEU A 1 93 ? -1.683 -2.583 5.047 1.00 96.56 93 LEU A CA 1
ATOM 714 C C . LEU A 1 93 ? -2.825 -3.573 5.279 1.00 96.56 93 LEU A C 1
ATOM 716 O O . LEU A 1 93 ? -3.955 -3.377 4.832 1.00 96.56 93 LEU A O 1
ATOM 720 N N . PHE A 1 94 ? -2.540 -4.644 6.017 1.00 95.12 94 PHE A N 1
ATOM 721 C CA . PHE A 1 94 ? -3.558 -5.596 6.454 1.00 95.12 94 PHE A CA 1
ATOM 722 C C . PHE A 1 94 ? -4.209 -5.108 7.745 1.00 95.12 94 PHE A C 1
ATOM 724 O O . PHE A 1 94 ? -3.585 -5.121 8.805 1.00 95.12 94 PHE A O 1
ATOM 731 N N . VAL A 1 95 ? -5.476 -4.706 7.663 1.00 93.94 95 VAL A N 1
ATOM 732 C CA . VAL A 1 95 ? -6.289 -4.314 8.817 1.00 93.94 95 VAL A CA 1
ATOM 733 C C . VAL A 1 95 ? -7.098 -5.531 9.257 1.00 93.94 95 VAL A C 1
ATOM 735 O O . VAL A 1 95 ? -8.035 -5.939 8.567 1.00 93.94 95 VAL A O 1
ATOM 738 N N . SER A 1 96 ? -6.704 -6.157 10.366 1.00 89.44 96 SER A N 1
ATOM 739 C CA . SER A 1 96 ? -7.255 -7.445 10.802 1.00 89.44 96 SER A CA 1
ATOM 740 C C . SER A 1 96 ? -7.322 -7.562 12.324 1.00 89.44 96 SER A C 1
ATOM 742 O O . SER A 1 96 ? -6.580 -6.895 13.042 1.00 89.44 96 SER A O 1
ATOM 744 N N . GLU A 1 97 ? -8.200 -8.447 12.801 1.00 85.25 97 GLU A N 1
ATOM 745 C CA . GLU A 1 97 ? -8.358 -8.809 14.217 1.00 85.25 97 GLU A CA 1
ATOM 746 C C . GLU A 1 97 ? -7.075 -9.382 14.830 1.00 85.25 97 GLU A C 1
ATOM 748 O O . GLU A 1 97 ? -6.753 -9.108 15.987 1.00 85.25 97 GLU A O 1
ATOM 753 N N . THR A 1 98 ? -6.328 -10.168 14.053 1.00 77.94 98 THR A N 1
ATOM 754 C CA . THR A 1 98 ? -5.079 -10.80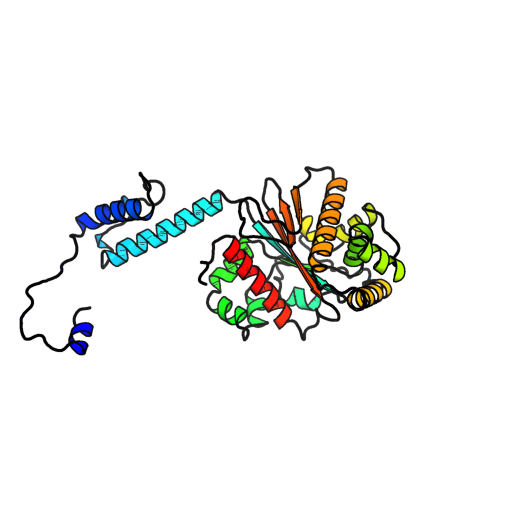6 14.489 1.00 77.94 98 THR A CA 1
ATOM 755 C C . THR A 1 98 ? -3.859 -10.005 14.066 1.00 77.94 98 THR A C 1
ATOM 757 O O . THR A 1 98 ? -3.757 -9.606 12.905 1.00 77.94 98 THR A O 1
ATOM 760 N N . SER A 1 99 ? -2.881 -9.856 14.963 1.00 69.69 99 SER A N 1
ATOM 761 C CA . SER A 1 99 ? -1.585 -9.274 14.617 1.00 69.69 99 SER A CA 1
ATOM 762 C C . SER A 1 99 ? -0.821 -10.195 13.653 1.00 69.69 99 SER A C 1
ATOM 764 O O . SER A 1 99 ? -0.559 -11.363 13.934 1.00 69.69 99 SER A O 1
ATOM 766 N N . GLY A 1 100 ? -0.461 -9.674 12.477 1.00 64.50 100 GLY A N 1
ATOM 767 C CA . GLY A 1 100 ? 0.102 -10.475 11.382 1.00 64.50 100 GLY A CA 1
ATOM 768 C C . GLY A 1 100 ? 1.581 -10.839 11.472 1.00 64.50 100 GLY A C 1
ATOM 769 O O . GLY A 1 100 ? 2.134 -11.332 10.486 1.00 64.50 100 GLY A O 1
ATOM 770 N N . HIS A 1 101 ? 2.232 -10.597 12.613 1.00 67.94 101 HIS A N 1
ATOM 771 C CA . HIS A 1 101 ? 3.693 -10.658 12.753 1.00 67.94 101 HIS A CA 1
ATOM 772 C C . HIS A 1 101 ? 4.311 -11.980 12.287 1.00 67.94 101 HIS A C 1
ATOM 774 O O . HIS A 1 101 ? 5.334 -11.966 11.609 1.00 67.94 101 HIS A O 1
ATOM 780 N N . GLY A 1 102 ? 3.674 -13.124 12.552 1.00 75.00 102 GLY A N 1
ATOM 781 C CA . GLY A 1 102 ? 4.212 -14.436 12.163 1.00 75.00 102 GLY A CA 1
ATOM 782 C C . GLY A 1 102 ? 4.198 -14.719 10.655 1.00 75.00 102 GLY A C 1
ATOM 783 O O . GLY A 1 102 ? 5.107 -15.357 10.134 1.00 75.00 102 GLY A O 1
ATOM 784 N N . ILE A 1 103 ? 3.190 -14.241 9.923 1.00 87.38 103 ILE A N 1
ATOM 785 C CA . ILE A 1 103 ? 3.068 -14.536 8.483 1.00 87.38 103 ILE A CA 1
ATOM 786 C C . ILE A 1 103 ? 3.718 -13.476 7.644 1.00 87.38 103 ILE A C 1
ATOM 788 O O . ILE A 1 103 ? 4.391 -13.821 6.675 1.00 87.38 103 ILE A O 1
ATOM 792 N N . LEU A 1 104 ? 3.511 -12.210 7.997 1.00 90.06 104 LEU A N 1
ATOM 793 C CA . LEU A 1 104 ? 4.108 -11.115 7.255 1.00 90.06 104 LEU A CA 1
ATOM 794 C C . LEU A 1 104 ? 5.632 -11.241 7.311 1.00 90.06 104 LEU A C 1
ATOM 796 O O . LEU A 1 104 ? 6.255 -11.221 6.257 1.00 90.06 104 LEU A O 1
ATOM 800 N N . SER A 1 105 ? 6.211 -11.576 8.474 1.00 87.38 105 SER A N 1
ATOM 801 C CA . SER A 1 105 ? 7.648 -11.882 8.579 1.00 87.38 105 SER A CA 1
ATOM 802 C C . SER A 1 105 ? 8.103 -13.036 7.676 1.00 87.38 105 SER A C 1
ATOM 804 O O . SER A 1 105 ? 9.209 -12.994 7.148 1.00 87.38 105 SER A O 1
ATOM 806 N N . SER A 1 106 ? 7.247 -14.037 7.428 1.00 90.75 106 SER A N 1
ATOM 807 C CA . SER A 1 106 ? 7.530 -15.158 6.512 1.00 90.75 106 SER A CA 1
ATOM 808 C C . SER A 1 106 ? 7.439 -14.809 5.019 1.00 90.75 106 SER A C 1
ATOM 810 O O . SER A 1 106 ? 7.723 -15.671 4.182 1.00 90.75 106 SER A O 1
ATOM 812 N N . LEU A 1 107 ? 6.966 -13.603 4.688 1.00 92.62 107 LEU A N 1
ATOM 813 C CA . LEU A 1 107 ? 6.806 -13.071 3.329 1.00 92.62 107 LEU A CA 1
ATOM 814 C C . LEU A 1 107 ? 7.687 -11.837 3.078 1.00 92.62 107 LEU A C 1
ATOM 816 O O . LEU A 1 107 ? 7.715 -11.328 1.958 1.00 92.62 107 LEU A O 1
ATOM 820 N N . THR A 1 108 ? 8.392 -11.356 4.102 1.00 90.50 108 THR A N 1
ATOM 821 C CA . THR A 1 108 ? 9.258 -10.175 4.049 1.00 90.50 108 THR A CA 1
ATOM 822 C C . THR A 1 108 ? 10.727 -10.536 4.235 1.00 90.50 108 THR A C 1
ATOM 824 O O . THR A 1 108 ? 11.068 -11.562 4.821 1.00 90.50 108 THR A O 1
ATOM 827 N N . SER A 1 109 ? 11.609 -9.659 3.771 1.00 81.31 109 SER A N 1
ATOM 828 C CA . SER A 1 109 ? 13.054 -9.772 3.923 1.00 81.31 109 SER A CA 1
ATOM 829 C C . SER A 1 109 ? 13.487 -9.599 5.379 1.00 81.31 109 SER A C 1
ATOM 831 O O . SER A 1 109 ? 13.009 -8.720 6.092 1.00 81.31 109 SER A O 1
ATOM 833 N N . SER A 1 110 ? 14.484 -10.375 5.807 1.00 74.81 110 SER A N 1
ATOM 834 C CA . SER A 1 110 ? 15.140 -10.188 7.108 1.00 74.81 110 SER A CA 1
ATOM 835 C C . SER A 1 110 ? 16.073 -8.972 7.152 1.00 74.81 110 SER A C 1
ATOM 837 O O . SER A 1 110 ? 16.506 -8.571 8.230 1.00 74.81 110 SER A O 1
ATOM 839 N N . ARG A 1 111 ? 16.412 -8.391 5.991 1.00 70.62 111 ARG A N 1
ATOM 840 C CA . ARG A 1 111 ? 17.380 -7.287 5.872 1.00 70.62 111 ARG A CA 1
ATOM 841 C C . ARG A 1 111 ? 16.737 -5.907 5.908 1.00 70.62 111 ARG A C 1
ATOM 843 O O . ARG A 1 111 ? 17.400 -4.950 6.290 1.00 70.62 111 ARG A O 1
ATOM 850 N N . ARG A 1 112 ? 15.485 -5.796 5.460 1.00 77.19 112 ARG A N 1
ATOM 851 C CA . ARG A 1 112 ? 14.748 -4.532 5.372 1.00 77.19 112 ARG A CA 1
ATOM 852 C C . ARG A 1 112 ? 13.377 -4.714 5.996 1.00 77.19 112 ARG A C 1
ATOM 854 O O . ARG A 1 112 ? 12.616 -5.586 5.588 1.00 77.19 112 ARG A O 1
ATOM 861 N N . PHE A 1 113 ? 13.106 -3.915 7.020 1.00 82.44 113 PHE A N 1
ATOM 862 C CA . PHE A 1 113 ? 11.932 -4.047 7.868 1.00 82.44 113 PHE A CA 1
ATOM 863 C C . PHE A 1 113 ? 10.635 -3.902 7.068 1.00 82.44 113 PHE A C 1
ATOM 865 O O . PHE A 1 113 ? 10.331 -2.814 6.609 1.00 82.44 113 PHE A O 1
ATOM 872 N N . GLY A 1 114 ? 9.878 -4.996 6.934 1.00 87.44 114 GLY A N 1
ATOM 873 C CA . GLY A 1 114 ? 8.588 -5.032 6.236 1.00 87.44 114 GLY A CA 1
ATOM 874 C C . GLY A 1 114 ? 8.684 -5.143 4.713 1.00 87.44 114 GLY A C 1
ATOM 875 O O . GLY A 1 114 ? 7.652 -5.280 4.062 1.00 87.44 114 GLY A O 1
ATOM 876 N N . MET A 1 115 ? 9.886 -5.103 4.129 1.00 91.81 115 MET A N 1
ATOM 877 C CA . MET A 1 115 ? 10.056 -5.160 2.675 1.00 91.81 115 MET A CA 1
ATOM 878 C C . MET A 1 115 ? 9.698 -6.553 2.161 1.00 91.81 115 MET A C 1
ATOM 880 O O . MET A 1 115 ? 10.167 -7.547 2.711 1.00 91.81 115 MET A O 1
ATOM 884 N N . LEU A 1 116 ? 8.904 -6.645 1.098 1.00 93.50 116 LEU A N 1
ATOM 885 C CA . LEU A 1 116 ? 8.484 -7.923 0.523 1.00 93.50 116 LEU A CA 1
ATOM 886 C C . LEU A 1 116 ? 9.674 -8.750 0.004 1.00 93.50 116 LEU A C 1
ATOM 888 O O . LEU A 1 116 ? 10.587 -8.220 -0.625 1.00 93.50 116 LEU A O 1
ATOM 892 N N . ASP A 1 117 ? 9.650 -10.068 0.233 1.00 92.19 117 ASP A N 1
ATOM 893 C CA . ASP A 1 117 ? 10.641 -10.997 -0.320 1.00 92.19 117 ASP A CA 1
ATOM 894 C C . ASP A 1 117 ? 10.065 -11.736 -1.546 1.00 92.19 117 ASP A C 1
ATOM 896 O O . ASP A 1 117 ? 9.098 -12.499 -1.423 1.00 92.19 117 ASP A O 1
ATOM 900 N N . PRO A 1 118 ? 10.654 -11.562 -2.744 1.00 87.69 118 PRO A N 1
ATOM 901 C CA . PRO A 1 118 ? 10.135 -12.159 -3.972 1.00 87.69 118 PRO A CA 1
ATOM 902 C C . PRO A 1 118 ? 10.151 -13.692 -3.941 1.00 87.69 118 PRO A C 1
ATOM 904 O O . PRO A 1 118 ? 9.255 -14.334 -4.487 1.00 87.69 118 PRO A O 1
ATOM 907 N N . SER A 1 119 ? 11.156 -14.300 -3.309 1.00 90.56 119 SER A N 1
ATOM 908 C CA . SER A 1 119 ? 11.275 -15.757 -3.233 1.00 90.56 119 SER A CA 1
ATOM 909 C C . SER A 1 119 ? 10.232 -16.330 -2.278 1.00 90.56 119 SER A C 1
ATOM 911 O O . SER A 1 119 ? 9.579 -17.317 -2.611 1.00 90.56 119 SER A O 1
ATOM 913 N N . ALA A 1 120 ? 10.039 -15.691 -1.124 1.00 92.88 120 ALA A N 1
ATOM 914 C CA . ALA A 1 120 ? 9.061 -16.100 -0.126 1.00 92.88 120 ALA A CA 1
ATOM 915 C C . ALA A 1 120 ? 7.621 -15.967 -0.643 1.00 92.88 120 ALA A C 1
ATOM 917 O O . ALA A 1 120 ? 6.810 -16.873 -0.438 1.00 92.88 120 ALA A O 1
ATOM 918 N N . LEU A 1 121 ? 7.315 -14.882 -1.365 1.00 94.50 121 LEU A N 1
ATOM 919 C CA . LEU A 1 121 ? 6.016 -14.683 -2.011 1.00 94.50 121 LEU A CA 1
ATOM 920 C C . LEU A 1 121 ? 5.713 -15.794 -3.023 1.00 94.50 121 LEU A C 1
ATOM 922 O O . LEU A 1 121 ? 4.647 -16.408 -2.958 1.00 94.50 121 LEU A O 1
ATOM 926 N N . LEU A 1 122 ? 6.656 -16.095 -3.921 1.00 93.56 122 LEU A N 1
ATOM 927 C CA . LEU A 1 122 ? 6.481 -17.148 -4.925 1.00 93.56 122 LEU A CA 1
ATOM 928 C C . LEU A 1 122 ? 6.373 -18.541 -4.292 1.00 93.56 122 LEU A C 1
ATOM 930 O O . LEU A 1 122 ? 5.544 -19.336 -4.721 1.00 93.56 122 LEU A O 1
ATOM 934 N N . GLN A 1 123 ? 7.143 -18.833 -3.242 1.00 94.50 123 GLN A N 1
ATOM 935 C CA . GLN A 1 123 ? 7.024 -20.099 -2.510 1.00 94.50 123 GLN A CA 1
ATOM 936 C C . GLN A 1 123 ? 5.665 -20.249 -1.817 1.00 94.50 123 GLN A C 1
ATOM 938 O O . GLN A 1 123 ? 5.119 -21.347 -1.766 1.00 94.50 123 GLN A O 1
ATOM 943 N N . ALA A 1 124 ? 5.097 -19.161 -1.295 1.00 94.75 124 ALA A N 1
ATOM 944 C CA . ALA A 1 124 ? 3.811 -19.192 -0.605 1.00 94.75 124 ALA A CA 1
ATOM 945 C C . ALA A 1 124 ? 2.608 -19.396 -1.545 1.00 94.75 124 ALA A C 1
ATOM 947 O O . ALA A 1 124 ? 1.551 -19.846 -1.095 1.00 94.75 124 ALA A O 1
ATOM 948 N N . CYS A 1 125 ? 2.723 -19.052 -2.831 1.00 93.12 125 CYS A N 1
ATOM 949 C CA . CYS A 1 125 ? 1.594 -19.097 -3.765 1.00 93.12 125 CYS A CA 1
ATOM 950 C C . CYS A 1 125 ? 1.943 -19.554 -5.189 1.00 93.12 125 CYS A C 1
ATOM 952 O O . CYS A 1 125 ? 1.259 -19.172 -6.141 1.00 93.12 125 CYS A O 1
ATOM 954 N N . GLY A 1 126 ? 2.962 -20.404 -5.334 1.00 83.31 126 GLY A N 1
ATOM 955 C CA . GLY A 1 126 ? 3.483 -20.853 -6.631 1.00 83.31 126 GLY A CA 1
ATOM 956 C C . GLY A 1 126 ? 2.451 -21.517 -7.547 1.00 83.31 126 GLY A C 1
ATOM 957 O O . GLY A 1 126 ? 2.567 -21.410 -8.763 1.00 83.31 126 GLY A O 1
ATOM 958 N N . ASP A 1 127 ? 1.402 -22.125 -6.989 1.00 90.56 127 ASP A N 1
ATOM 959 C CA . ASP A 1 127 ? 0.354 -22.789 -7.774 1.00 90.56 127 ASP A CA 1
ATOM 960 C C . ASP A 1 127 ? -0.751 -21.850 -8.278 1.00 90.56 127 ASP A C 1
ATOM 962 O O . ASP A 1 127 ? -1.498 -22.206 -9.198 1.00 90.56 127 ASP A O 1
ATOM 966 N N . SER A 1 128 ? -0.847 -20.648 -7.705 1.00 96.31 128 SER A N 1
ATOM 967 C CA . SER A 1 128 ? -1.845 -19.645 -8.081 1.00 96.31 128 SER A CA 1
ATOM 968 C C . SER A 1 128 ? -1.548 -19.038 -9.455 1.00 96.31 128 SER A C 1
ATOM 970 O O . SER A 1 128 ? -0.399 -18.987 -9.890 1.00 96.31 128 SER A O 1
ATOM 972 N N . VAL A 1 129 ? -2.576 -18.522 -10.139 1.00 96.69 129 VAL A N 1
ATOM 973 C CA . VAL A 1 129 ? -2.416 -17.865 -11.453 1.00 96.69 129 VAL A CA 1
ATOM 974 C C . VAL A 1 129 ? -1.416 -16.709 -11.373 1.00 96.69 129 VAL A C 1
ATOM 976 O O . VAL A 1 129 ? -0.503 -16.619 -12.192 1.00 96.69 129 VAL A O 1
ATOM 979 N N . ILE A 1 130 ? -1.548 -15.859 -10.351 1.00 97.12 130 ILE A N 1
ATOM 980 C CA . ILE A 1 130 ? -0.658 -14.712 -10.152 1.00 97.12 130 ILE A CA 1
ATOM 981 C C . ILE A 1 130 ? 0.764 -15.148 -9.769 1.00 97.12 130 ILE A C 1
ATOM 983 O O . ILE A 1 130 ? 1.732 -14.565 -10.252 1.00 97.12 130 ILE A O 1
ATOM 987 N N . GLY A 1 131 ? 0.902 -16.209 -8.966 1.00 96.00 131 GLY A N 1
ATOM 988 C CA . GLY A 1 131 ? 2.194 -16.790 -8.602 1.00 96.00 131 GLY A CA 1
ATOM 989 C C . GLY A 1 131 ? 2.925 -17.384 -9.804 1.00 96.00 131 GLY A C 1
ATOM 990 O O . GLY A 1 131 ? 4.097 -17.081 -10.009 1.00 96.00 131 GLY A O 1
ATOM 991 N N . LYS A 1 132 ? 2.228 -18.147 -10.656 1.00 96.88 132 LYS A N 1
ATOM 992 C CA . LYS A 1 132 ? 2.778 -18.690 -11.912 1.00 96.88 132 LYS A CA 1
ATOM 993 C C . LYS A 1 132 ? 3.199 -17.585 -12.873 1.00 96.88 132 LYS A C 1
ATOM 995 O O . LYS A 1 132 ? 4.283 -17.658 -13.448 1.00 96.88 132 LYS A O 1
ATOM 1000 N N . TRP A 1 133 ? 2.373 -16.547 -13.010 1.00 95.50 133 TRP A N 1
ATOM 1001 C CA . TRP A 1 133 ? 2.697 -15.400 -13.853 1.00 95.50 133 TRP A CA 1
ATOM 1002 C C . TRP A 1 133 ? 3.983 -14.712 -13.374 1.00 95.50 133 TRP A C 1
ATOM 1004 O O . TRP A 1 133 ? 4.910 -14.540 -14.162 1.00 95.50 133 TRP A O 1
ATOM 1014 N N . TRP A 1 134 ? 4.103 -14.408 -12.077 1.00 93.25 134 TRP A N 1
ATOM 1015 C CA . TRP A 1 134 ? 5.319 -13.798 -11.531 1.00 93.25 134 TRP A CA 1
ATOM 1016 C C . TRP A 1 134 ? 6.530 -14.732 -11.524 1.00 93.25 134 TRP A C 1
ATOM 1018 O O . TRP A 1 134 ? 7.654 -14.256 -11.668 1.00 93.25 134 TRP A O 1
ATOM 1028 N N . ALA A 1 135 ? 6.336 -16.047 -11.406 1.00 90.69 135 ALA A N 1
ATOM 1029 C CA . ALA A 1 135 ? 7.419 -17.017 -11.539 1.00 90.69 135 ALA A CA 1
ATOM 1030 C C . ALA A 1 135 ? 8.048 -16.964 -12.942 1.00 90.69 135 ALA A C 1
ATOM 1032 O O . ALA A 1 135 ? 9.273 -16.999 -13.057 1.00 90.69 135 ALA A O 1
ATOM 1033 N N . GLY A 1 136 ? 7.230 -16.788 -13.989 1.00 84.38 136 GLY A N 1
ATOM 1034 C CA . GLY A 1 136 ? 7.696 -16.535 -15.358 1.00 84.38 136 GLY A CA 1
ATOM 1035 C C . GLY A 1 136 ? 8.369 -15.168 -15.555 1.00 84.38 136 GLY A C 1
ATOM 1036 O O . GLY A 1 136 ? 9.154 -15.004 -16.483 1.00 84.38 136 GLY A O 1
ATOM 1037 N N . HIS A 1 137 ? 8.128 -14.210 -14.654 1.00 86.62 137 HIS A N 1
ATOM 1038 C CA . HIS A 1 137 ? 8.627 -12.829 -14.721 1.00 86.62 137 HIS A CA 1
ATOM 1039 C C . HIS A 1 137 ? 9.452 -12.450 -13.481 1.00 86.62 137 HIS A C 1
ATOM 1041 O O . HIS A 1 137 ? 9.391 -11.323 -12.986 1.00 86.62 137 HIS A O 1
ATOM 1047 N N . ARG A 1 138 ? 10.244 -13.389 -12.947 1.00 80.88 138 ARG A N 1
ATOM 1048 C CA . ARG A 1 138 ? 10.924 -13.212 -11.652 1.00 80.88 138 ARG A CA 1
ATOM 1049 C C . ARG A 1 138 ? 11.837 -11.984 -11.600 1.00 80.88 138 ARG A C 1
ATOM 1051 O O . ARG A 1 138 ? 11.883 -11.310 -10.575 1.00 80.88 138 ARG A O 1
ATOM 1058 N N . GLY A 1 139 ? 12.550 -11.684 -12.688 1.00 70.56 139 GLY A N 1
ATOM 1059 C CA . GLY A 1 139 ? 13.396 -10.488 -12.773 1.00 70.56 139 GLY A CA 1
ATOM 1060 C C . GLY A 1 139 ? 12.589 -9.198 -12.608 1.00 70.56 139 GLY A C 1
ATOM 1061 O O . GLY A 1 139 ? 12.974 -8.329 -11.828 1.00 70.56 139 GLY A O 1
ATOM 1062 N N . LEU A 1 140 ? 11.424 -9.125 -13.259 1.00 81.19 140 LEU A N 1
ATOM 1063 C CA . LEU A 1 140 ? 10.502 -8.003 -13.116 1.00 81.19 140 LEU A CA 1
ATOM 1064 C C . LEU A 1 140 ? 9.931 -7.917 -11.696 1.00 81.19 140 LEU A C 1
ATOM 1066 O O . LEU A 1 140 ? 9.799 -6.813 -11.183 1.00 81.19 140 LEU A O 1
ATOM 1070 N N . LEU A 1 141 ? 9.636 -9.043 -11.033 1.00 85.94 141 LEU A N 1
ATOM 1071 C CA . LEU A 1 141 ? 9.148 -9.037 -9.645 1.00 85.94 141 LEU A CA 1
ATOM 1072 C C . LEU A 1 141 ? 10.159 -8.375 -8.704 1.00 85.94 141 LEU A C 1
ATOM 1074 O O . LEU A 1 141 ? 9.795 -7.511 -7.910 1.00 85.94 141 LEU A O 1
ATOM 1078 N N . VAL A 1 142 ? 11.431 -8.770 -8.812 1.00 79.81 142 VAL A N 1
ATOM 1079 C CA . VAL A 1 142 ? 12.520 -8.199 -8.007 1.00 79.81 142 VAL A CA 1
ATOM 1080 C C . VAL A 1 142 ? 12.644 -6.701 -8.279 1.00 79.81 142 VAL A C 1
ATOM 1082 O O . VAL A 1 142 ? 12.672 -5.914 -7.338 1.00 79.81 142 VAL A O 1
ATOM 1085 N N . GLN A 1 143 ? 12.671 -6.306 -9.555 1.00 77.44 143 GLN A N 1
ATOM 1086 C CA . GLN A 1 143 ? 12.740 -4.896 -9.945 1.00 77.44 143 GLN A CA 1
ATOM 1087 C C . GLN A 1 143 ? 11.545 -4.103 -9.421 1.00 77.44 143 GLN A C 1
ATOM 1089 O O . GLN A 1 143 ? 11.739 -3.018 -8.894 1.00 77.44 143 GLN A O 1
ATOM 1094 N N . THR A 1 144 ? 10.337 -4.661 -9.508 1.00 85.31 144 THR A N 1
ATOM 1095 C CA . THR A 1 144 ? 9.101 -4.013 -9.056 1.00 85.31 144 THR A CA 1
ATOM 1096 C C . THR A 1 144 ? 9.140 -3.764 -7.553 1.00 85.31 144 THR A C 1
ATOM 1098 O O . THR A 1 144 ? 8.885 -2.653 -7.109 1.00 85.31 144 THR A O 1
ATOM 1101 N N . ILE A 1 145 ? 9.515 -4.777 -6.768 1.00 86.69 145 ILE A N 1
ATOM 1102 C CA . ILE A 1 145 ? 9.622 -4.664 -5.309 1.00 86.69 145 ILE A CA 1
ATOM 1103 C C . ILE A 1 145 ? 10.691 -3.642 -4.899 1.00 86.69 145 ILE A C 1
ATOM 1105 O O . ILE A 1 145 ? 10.477 -2.886 -3.959 1.00 86.69 145 ILE A O 1
ATOM 1109 N N . VAL A 1 146 ? 11.836 -3.608 -5.585 1.00 82.12 146 VAL A N 1
ATOM 1110 C CA . VAL A 1 146 ? 12.921 -2.664 -5.269 1.00 82.12 146 VAL A CA 1
ATOM 1111 C C . VAL A 1 146 ? 12.568 -1.239 -5.690 1.00 82.12 146 VAL A C 1
ATOM 1113 O O . VAL A 1 146 ? 12.781 -0.316 -4.915 1.00 82.12 146 VAL A O 1
ATOM 1116 N N . ALA A 1 147 ? 12.035 -1.060 -6.898 1.00 84.69 147 ALA A N 1
ATOM 1117 C CA . ALA A 1 147 ? 11.726 0.253 -7.454 1.00 84.69 147 ALA A CA 1
ATOM 1118 C C . ALA A 1 147 ? 10.525 0.920 -6.775 1.00 84.69 147 ALA A C 1
ATOM 1120 O O . ALA A 1 147 ? 10.502 2.141 -6.697 1.00 84.69 147 ALA A O 1
ATOM 1121 N N . LEU A 1 148 ? 9.562 0.134 -6.278 1.00 91.94 148 LEU A N 1
ATOM 1122 C CA . LEU A 1 148 ? 8.439 0.639 -5.482 1.00 91.94 148 LEU A CA 1
ATOM 1123 C C . LEU A 1 148 ? 8.733 0.710 -3.982 1.00 91.94 148 LEU A C 1
ATOM 1125 O O . LEU A 1 148 ? 7.807 0.900 -3.201 1.00 91.94 148 LEU A O 1
ATOM 1129 N N . ASP A 1 149 ? 9.960 0.393 -3.571 1.00 91.31 149 ASP A N 1
ATOM 1130 C CA . ASP A 1 149 ? 10.309 0.111 -2.183 1.00 91.31 149 ASP A CA 1
ATOM 1131 C C . ASP A 1 149 ? 9.188 -0.629 -1.422 1.00 91.31 149 ASP A C 1
ATOM 1133 O O . ASP A 1 149 ? 8.628 -0.129 -0.449 1.00 91.31 149 ASP A O 1
ATOM 1137 N N . ALA A 1 150 ? 8.764 -1.786 -1.942 1.00 94.44 150 ALA A N 1
ATOM 1138 C CA . ALA A 1 150 ? 7.465 -2.349 -1.597 1.00 94.44 150 ALA A CA 1
ATOM 1139 C C . ALA A 1 150 ? 7.452 -3.026 -0.217 1.00 94.44 150 ALA A C 1
ATOM 1141 O O . ALA A 1 150 ? 8.148 -4.026 0.007 1.00 94.44 150 ALA A O 1
ATOM 1142 N N . HIS A 1 151 ? 6.600 -2.532 0.681 1.00 95.75 151 HIS A N 1
ATOM 1143 C CA . HIS A 1 151 ? 6.484 -3.005 2.061 1.00 95.75 151 HIS A CA 1
ATOM 1144 C C . HIS A 1 151 ? 5.101 -3.572 2.395 1.00 95.75 151 HIS A C 1
ATOM 1146 O O . HIS A 1 151 ? 4.106 -3.311 1.718 1.00 95.75 151 HIS A O 1
ATOM 1152 N N . VAL A 1 152 ? 5.022 -4.354 3.474 1.00 95.69 152 VAL A N 1
ATOM 1153 C CA . VAL A 1 152 ? 3.763 -4.852 4.034 1.00 95.69 152 VAL A CA 1
ATOM 1154 C C . VAL A 1 152 ? 3.763 -4.793 5.560 1.00 95.69 152 VAL A C 1
ATOM 1156 O O . VAL A 1 152 ? 4.718 -5.220 6.208 1.00 95.69 152 VAL A O 1
ATOM 1159 N N . PHE A 1 153 ? 2.659 -4.318 6.141 1.00 93.31 153 PHE A N 1
ATOM 1160 C CA . PHE A 1 153 ? 2.463 -4.251 7.591 1.00 93.31 153 PHE A CA 1
ATOM 1161 C C . PHE A 1 153 ? 1.053 -4.677 8.002 1.00 93.31 153 PHE A C 1
ATOM 1163 O O . PHE A 1 153 ? 0.110 -4.693 7.208 1.00 93.31 153 PHE A O 1
ATOM 1170 N N . SER A 1 154 ? 0.918 -5.017 9.282 1.00 91.94 154 SER A N 1
ATOM 1171 C CA . SER A 1 154 ? -0.371 -5.225 9.937 1.00 91.94 154 SER A CA 1
ATOM 1172 C C . SER A 1 154 ? -0.764 -3.940 10.657 1.00 91.94 154 SER A C 1
ATOM 1174 O O . SER A 1 154 ? 0.048 -3.363 11.376 1.00 91.94 154 SER A O 1
ATOM 1176 N N . ILE A 1 155 ? -2.018 -3.530 10.517 1.00 92.19 155 ILE A N 1
ATOM 1177 C CA . ILE A 1 155 ? -2.632 -2.509 11.363 1.00 92.19 155 ILE A CA 1
ATOM 1178 C C . ILE A 1 155 ? -3.407 -3.226 12.460 1.00 92.19 155 ILE A C 1
ATOM 1180 O O . ILE A 1 155 ? -4.247 -4.081 12.172 1.00 92.19 155 ILE A O 1
ATOM 1184 N N . SER A 1 156 ? -3.109 -2.896 13.712 1.00 88.81 156 SER A N 1
ATOM 1185 C CA . SER A 1 156 ? -3.743 -3.531 14.860 1.00 88.81 156 SER A CA 1
ATOM 1186 C C . SER A 1 156 ? -5.150 -2.982 15.127 1.00 88.81 156 SER A C 1
ATOM 1188 O O . SER A 1 156 ? -5.441 -1.825 14.794 1.00 88.81 156 SER A O 1
ATOM 1190 N N . PRO A 1 157 ? -6.029 -3.773 15.776 1.00 91.31 157 PRO A N 1
ATOM 1191 C CA . PRO A 1 157 ? -7.362 -3.318 16.159 1.00 91.31 157 PRO A CA 1
ATOM 1192 C C . PRO A 1 157 ? -7.381 -1.993 16.938 1.00 91.31 157 PRO A C 1
ATOM 1194 O O . PRO A 1 157 ? -8.186 -1.136 16.580 1.00 91.31 157 PRO A O 1
ATOM 1197 N N . PRO A 1 158 ? -6.496 -1.733 17.927 1.00 90.62 158 PRO A N 1
ATOM 1198 C CA . PRO A 1 158 ? -6.481 -0.446 18.626 1.00 90.62 158 PRO A CA 1
ATOM 1199 C C . PRO A 1 158 ? -6.258 0.757 17.699 1.00 90.62 158 PRO A C 1
ATOM 1201 O O . PRO A 1 158 ? -6.969 1.759 17.813 1.00 90.62 158 PRO A O 1
ATOM 1204 N N . LEU A 1 159 ? -5.312 0.666 16.757 1.00 92.69 159 LEU A N 1
ATOM 1205 C CA . LEU A 1 159 ? -5.050 1.740 15.797 1.00 92.69 159 LEU A CA 1
ATOM 1206 C C . LEU A 1 159 ? -6.219 1.907 14.817 1.00 92.69 159 LEU A C 1
ATOM 1208 O O . LEU A 1 159 ? -6.682 3.027 14.600 1.00 92.69 159 LEU A O 1
ATOM 1212 N N . ALA A 1 160 ? -6.731 0.806 14.266 1.00 94.62 160 ALA A N 1
ATOM 1213 C CA . ALA A 1 160 ? -7.857 0.839 13.338 1.00 94.62 160 ALA A CA 1
ATOM 1214 C C . ALA A 1 160 ? -9.107 1.454 13.985 1.00 94.62 160 ALA A C 1
ATOM 1216 O O . ALA A 1 160 ? -9.643 2.446 13.498 1.00 94.62 160 ALA A O 1
ATOM 1217 N N . LEU A 1 161 ? -9.527 0.924 15.134 1.00 94.44 161 LEU A N 1
ATOM 1218 C CA . LEU A 1 161 ? -10.731 1.356 15.836 1.00 94.44 161 LEU A CA 1
ATOM 1219 C C . LEU A 1 161 ? -10.649 2.805 16.318 1.00 94.44 161 LEU A C 1
ATOM 1221 O O . LEU A 1 161 ? -11.615 3.553 16.168 1.00 94.44 161 LEU A O 1
ATOM 1225 N N . SER A 1 162 ? -9.504 3.226 16.865 1.00 94.38 162 SER A N 1
ATOM 1226 C CA . SER A 1 162 ? -9.316 4.621 17.287 1.00 94.38 162 SER A CA 1
ATOM 1227 C C . SER A 1 162 ? -9.359 5.588 16.100 1.00 94.38 162 SER A C 1
ATOM 1229 O O . SER A 1 162 ? -9.971 6.654 16.202 1.00 94.38 162 SER A O 1
ATOM 1231 N N . THR A 1 163 ? -8.803 5.186 14.953 1.00 96.44 163 THR A N 1
ATOM 1232 C CA . THR A 1 163 ? -8.884 5.938 13.695 1.00 96.44 163 THR A CA 1
ATOM 1233 C C . THR A 1 163 ? -10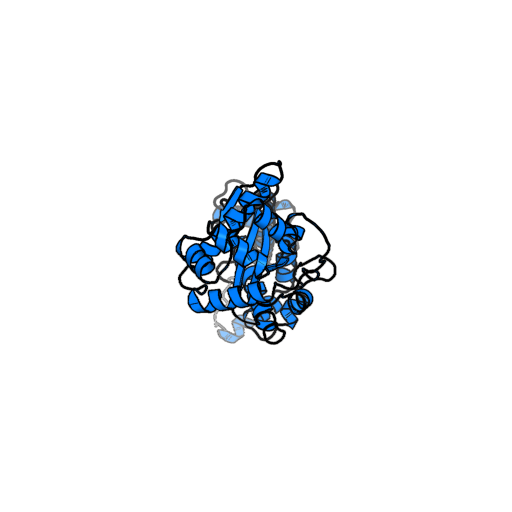.327 6.048 13.207 1.00 96.44 163 THR A C 1
ATOM 1235 O O . THR A 1 163 ? -10.810 7.151 12.946 1.00 96.44 163 THR A O 1
ATOM 1238 N N . PHE A 1 164 ? -11.055 4.931 13.142 1.00 96.25 164 PHE A N 1
ATOM 1239 C CA . PHE A 1 164 ? -12.439 4.896 12.662 1.00 96.25 164 PHE A CA 1
ATOM 1240 C C . PHE A 1 164 ? -13.377 5.698 13.557 1.00 96.25 164 PHE A C 1
ATOM 1242 O O . PHE A 1 164 ? -14.162 6.506 13.066 1.00 96.25 164 PHE A O 1
ATOM 1249 N N . ARG A 1 165 ? -13.253 5.536 14.878 1.00 95.62 165 ARG A N 1
ATOM 1250 C CA . ARG A 1 165 ? -14.080 6.250 15.855 1.00 95.62 165 ARG A CA 1
ATOM 1251 C C . ARG A 1 165 ? -13.896 7.759 15.779 1.00 95.62 165 ARG A C 1
ATOM 1253 O O . ARG A 1 165 ? -14.829 8.492 16.091 1.00 95.62 165 ARG A O 1
ATOM 1260 N N . ARG A 1 166 ? -12.705 8.224 15.396 1.00 96.06 166 ARG A N 1
ATOM 1261 C CA . ARG A 1 166 ? -12.382 9.651 15.346 1.00 96.06 166 ARG A CA 1
ATOM 1262 C C . ARG A 1 166 ? -12.658 10.292 13.988 1.00 96.06 166 ARG A C 1
ATOM 1264 O O . ARG A 1 166 ? -13.137 11.422 13.943 1.00 96.06 166 ARG A O 1
ATOM 1271 N N . TYR A 1 167 ? -12.306 9.610 12.903 1.00 96.69 167 TYR A N 1
ATOM 1272 C CA . TYR A 1 167 ? -12.250 10.200 11.562 1.00 96.69 167 TYR A CA 1
ATOM 1273 C C . TYR A 1 167 ? -13.198 9.548 10.553 1.00 96.69 167 TYR A C 1
ATOM 1275 O O . TYR A 1 167 ? -13.351 10.073 9.445 1.00 96.69 167 TYR A O 1
ATOM 1283 N N . GLY A 1 168 ? -13.833 8.433 10.930 1.00 94.94 168 GLY A N 1
ATOM 1284 C CA . GLY A 1 168 ? -14.828 7.741 10.120 1.00 94.94 168 GLY A CA 1
ATOM 1285 C C . GLY A 1 168 ? -16.103 8.561 9.908 1.00 94.94 168 GLY A C 1
ATOM 1286 O O . GLY A 1 168 ? -16.283 9.611 10.531 1.00 94.94 168 GLY A O 1
ATOM 1287 N N . PRO A 1 169 ? -16.994 8.114 9.016 1.00 94.25 169 PRO A N 1
ATOM 1288 C CA . PRO A 1 169 ? -18.297 8.744 8.811 1.00 94.25 169 PRO A CA 1
ATOM 1289 C C . PRO A 1 169 ? -19.205 8.603 10.054 1.00 94.25 169 PRO A C 1
ATOM 1291 O O . PRO A 1 169 ? -18.941 7.753 10.909 1.00 94.25 169 PRO A O 1
ATOM 1294 N N . PRO A 1 170 ? -20.261 9.433 10.188 1.00 94.50 170 PRO A N 1
ATOM 1295 C CA . PRO A 1 170 ? -21.101 9.467 11.390 1.00 94.50 170 PRO A CA 1
ATOM 1296 C C . PRO A 1 170 ? -21.687 8.112 11.806 1.00 94.50 170 PRO A C 1
ATOM 1298 O O . PRO A 1 170 ? -21.702 7.808 12.993 1.00 94.50 170 PRO A O 1
ATOM 1301 N N . ASP A 1 171 ? -22.095 7.278 10.851 1.00 93.56 171 ASP A N 1
ATOM 1302 C CA . ASP A 1 171 ? -22.639 5.936 11.089 1.00 93.56 171 ASP A CA 1
ATOM 1303 C C . ASP A 1 171 ? -21.588 4.970 11.661 1.00 93.56 171 ASP A C 1
ATOM 1305 O O . ASP A 1 171 ? -21.864 4.235 12.607 1.00 93.56 171 ASP A O 1
ATOM 1309 N N . VAL A 1 172 ? -20.351 5.011 11.152 1.00 94.19 172 VAL A N 1
ATOM 1310 C CA . VAL A 1 172 ? -19.219 4.243 11.702 1.00 94.19 172 VAL A CA 1
ATOM 1311 C C . VAL A 1 172 ? -18.874 4.723 13.108 1.00 94.19 172 VAL A C 1
ATOM 1313 O O . VAL A 1 172 ? -18.627 3.910 14.002 1.00 94.19 172 VAL A O 1
ATOM 1316 N N . GLN A 1 173 ? -18.866 6.040 13.321 1.00 95.19 173 GLN A N 1
ATOM 1317 C CA . GLN A 1 173 ? -18.621 6.602 14.643 1.00 95.19 173 GLN A CA 1
ATOM 1318 C C . GLN A 1 173 ? -19.701 6.143 15.625 1.00 95.19 173 GLN A C 1
ATOM 1320 O O . GLN A 1 173 ? -19.355 5.674 16.709 1.00 95.19 173 GLN A O 1
ATOM 1325 N N . GLU A 1 174 ? -20.976 6.263 15.266 1.00 95.06 174 GLU A N 1
ATOM 1326 C CA . GLU A 1 174 ? -22.110 5.854 16.095 1.00 95.06 174 GLU A CA 1
ATOM 1327 C C . GLU A 1 174 ? -22.066 4.358 16.411 1.00 95.06 174 GLU A C 1
ATOM 1329 O O . GLU A 1 174 ? -22.129 3.989 17.582 1.00 95.06 174 GLU A O 1
ATOM 1334 N N . ALA A 1 175 ? -21.837 3.503 15.410 1.00 94.25 175 ALA A N 1
ATOM 1335 C CA . ALA A 1 175 ? -21.720 2.062 15.613 1.00 94.25 175 ALA A CA 1
ATOM 1336 C C . ALA A 1 175 ? -20.617 1.708 16.622 1.00 94.25 175 ALA A C 1
ATOM 1338 O O . ALA A 1 175 ? -20.843 0.932 17.550 1.00 94.25 175 ALA A O 1
ATOM 1339 N N . LEU A 1 176 ? -19.439 2.327 16.504 1.00 95.00 176 LEU A N 1
ATOM 1340 C CA . LEU A 1 176 ? -18.346 2.127 17.457 1.00 95.00 176 LEU A CA 1
ATOM 1341 C C . LEU A 1 176 ? -18.666 2.694 18.848 1.00 95.00 176 LEU A C 1
ATOM 1343 O O . LEU A 1 176 ? -18.251 2.118 19.851 1.00 95.00 176 LEU A O 1
ATOM 1347 N N . SER A 1 177 ? -19.434 3.785 18.925 1.00 94.56 177 SER A N 1
ATOM 1348 C CA . SER A 1 177 ? -19.959 4.305 20.194 1.00 94.56 177 SER A CA 1
ATOM 1349 C C . SER A 1 177 ? -20.858 3.288 20.887 1.00 94.56 177 SER A C 1
ATOM 1351 O O . SER A 1 177 ? -20.718 3.069 22.087 1.00 94.56 177 SER A O 1
ATOM 1353 N N . SER A 1 178 ? -21.772 2.672 20.135 1.00 95.00 178 SER A N 1
ATOM 1354 C CA . SER A 1 178 ? -22.718 1.678 20.648 1.00 95.00 178 SER A CA 1
ATOM 1355 C C . SER A 1 178 ? -22.031 0.381 21.072 1.00 95.00 178 SER A C 1
ATOM 1357 O O . SER A 1 178 ? -22.526 -0.308 21.958 1.00 95.00 178 SER A O 1
ATOM 1359 N N . LEU A 1 179 ? -20.859 0.082 20.505 1.00 93.25 179 LEU A N 1
ATOM 1360 C CA . LEU A 1 179 ? -19.975 -1.002 20.946 1.00 93.25 179 LEU A CA 1
ATOM 1361 C C . LEU A 1 179 ? -19.112 -0.633 22.170 1.00 93.25 179 LEU A C 1
ATOM 1363 O O . LEU A 1 179 ? -18.253 -1.414 22.568 1.00 93.25 179 LEU A O 1
ATOM 1367 N N . GLY A 1 180 ? -19.316 0.543 22.773 1.00 90.75 180 GLY A N 1
ATOM 1368 C CA . GLY A 1 180 ? -18.621 0.974 23.991 1.00 90.75 180 GLY A CA 1
ATOM 1369 C C . GLY A 1 180 ? -17.256 1.626 23.759 1.00 90.75 180 GLY A C 1
ATOM 1370 O O . GLY A 1 180 ? -16.560 1.952 24.721 1.00 90.75 180 GLY A O 1
ATOM 1371 N N . LEU A 1 181 ? -16.857 1.875 22.506 1.00 91.31 181 LEU A N 1
ATOM 1372 C CA . LEU A 1 181 ? -15.560 2.473 22.212 1.00 91.31 181 LEU A CA 1
ATOM 1373 C C . LEU A 1 181 ? -15.570 3.991 22.454 1.00 91.31 181 LEU A C 1
ATOM 1375 O O . LEU A 1 181 ? -16.188 4.778 21.719 1.00 91.31 181 LEU A O 1
ATOM 1379 N N . ALA A 1 182 ? -14.816 4.417 23.468 1.00 88.94 182 ALA A N 1
ATOM 1380 C CA . ALA A 1 182 ? -14.624 5.828 23.779 1.00 88.94 182 ALA A CA 1
ATOM 1381 C C . ALA A 1 182 ? -13.939 6.577 22.622 1.00 88.94 182 ALA A C 1
ATOM 1383 O O . ALA A 1 182 ? -13.010 6.073 21.984 1.00 88.94 182 ALA A O 1
ATOM 1384 N N . SER A 1 183 ? -14.375 7.815 22.370 1.00 88.06 183 SER A N 1
ATOM 1385 C CA . SER A 1 183 ? -13.690 8.686 21.413 1.00 88.06 183 SER A CA 1
ATOM 1386 C C . SER A 1 183 ? -12.301 9.047 21.934 1.00 88.06 183 SER A C 1
ATOM 1388 O O . SER A 1 183 ? -12.139 9.398 23.100 1.00 88.06 183 SER A O 1
ATOM 1390 N N . ARG A 1 184 ? -11.312 9.022 21.041 1.00 89.31 184 ARG A N 1
ATOM 1391 C CA . ARG A 1 184 ? -9.934 9.445 21.310 1.00 89.31 184 ARG A CA 1
ATOM 1392 C C . ARG A 1 184 ? -9.666 10.828 20.731 1.00 89.31 184 ARG A C 1
ATOM 1394 O O . ARG A 1 184 ? -10.302 11.245 19.761 1.00 89.31 184 ARG A O 1
ATOM 1401 N N . THR A 1 185 ? -8.727 11.547 21.325 1.00 92.12 185 THR A N 1
ATOM 1402 C CA . THR A 1 185 ? -8.212 12.811 20.790 1.00 92.12 185 THR A CA 1
ATOM 1403 C C . THR A 1 185 ? -7.286 12.561 19.587 1.00 92.12 185 THR A C 1
ATOM 1405 O O . THR A 1 185 ? -6.702 11.481 19.475 1.00 92.12 185 THR A O 1
ATOM 1408 N N . PRO A 1 186 ? -7.086 13.549 18.692 1.00 93.44 186 PRO A N 1
ATOM 1409 C CA . PRO A 1 186 ? -6.121 13.432 17.592 1.00 93.44 186 PRO A CA 1
ATOM 1410 C C . PRO A 1 186 ? -4.699 13.057 18.044 1.00 93.44 186 PRO A C 1
ATOM 1412 O O . PRO A 1 186 ? -4.023 12.271 17.381 1.00 93.44 186 PRO A O 1
ATOM 1415 N N . ALA A 1 187 ? -4.257 13.573 19.196 1.00 90.88 187 ALA A N 1
ATOM 1416 C CA . ALA A 1 187 ? -2.942 13.276 19.763 1.00 90.88 187 ALA A CA 1
ATOM 1417 C C . ALA A 1 187 ? -2.818 11.809 20.217 1.00 90.88 187 ALA A C 1
ATOM 1419 O O . ALA A 1 187 ? -1.787 11.169 20.001 1.00 90.88 187 ALA A O 1
ATOM 1420 N N . GLU A 1 188 ? -3.879 11.237 20.795 1.00 90.50 188 GLU A N 1
ATOM 1421 C CA . GLU A 1 188 ? -3.906 9.817 21.160 1.00 90.50 188 GLU A CA 1
ATOM 1422 C C . GLU A 1 188 ? -3.871 8.913 19.925 1.00 90.50 188 GLU A C 1
ATOM 1424 O O . GLU A 1 188 ? -3.091 7.962 19.898 1.00 90.50 188 GLU A O 1
ATOM 1429 N N . VAL A 1 189 ? -4.654 9.219 18.881 1.00 92.62 189 VAL A N 1
ATOM 1430 C CA . VAL A 1 189 ? -4.619 8.454 17.617 1.00 92.62 189 VAL A CA 1
ATOM 1431 C C . VAL A 1 189 ? -3.227 8.526 16.984 1.00 92.62 189 VAL A C 1
ATOM 1433 O O . VAL A 1 189 ? -2.671 7.502 16.593 1.00 92.62 189 VAL A O 1
ATOM 1436 N N . THR A 1 190 ? -2.611 9.711 16.976 1.00 91.56 190 THR A N 1
ATOM 1437 C CA . THR A 1 190 ? -1.227 9.906 16.512 1.00 91.56 190 THR A CA 1
ATOM 1438 C C . THR A 1 190 ? -0.234 9.076 17.331 1.00 91.56 190 THR A C 1
ATOM 1440 O O . THR A 1 190 ? 0.700 8.492 16.782 1.00 91.56 190 THR A O 1
ATOM 1443 N N . THR A 1 191 ? -0.454 8.942 18.640 1.00 90.19 191 THR A N 1
ATOM 1444 C CA . THR A 1 191 ? 0.385 8.105 19.511 1.00 90.19 191 THR A CA 1
ATOM 1445 C C . THR A 1 191 ? 0.267 6.619 19.161 1.00 90.19 191 THR A C 1
ATOM 1447 O O . THR A 1 191 ? 1.276 5.917 19.144 1.00 90.19 191 THR A O 1
ATOM 1450 N N . TYR A 1 192 ? -0.937 6.120 18.858 1.00 90.56 192 TYR A N 1
ATOM 1451 C CA . TYR A 1 192 ? -1.104 4.750 18.355 1.00 90.56 192 TYR A CA 1
ATOM 1452 C C . TYR A 1 192 ? -0.408 4.564 17.006 1.00 90.56 192 TYR A C 1
ATOM 1454 O O . TYR A 1 192 ? 0.341 3.605 16.831 1.00 90.56 192 TYR A O 1
ATOM 1462 N N . LEU A 1 193 ? -0.601 5.507 16.081 1.00 91.69 193 LEU A N 1
ATOM 1463 C CA . LEU A 1 193 ? -0.009 5.447 14.749 1.00 91.69 193 LEU A CA 1
ATOM 1464 C C . LEU A 1 193 ? 1.519 5.379 14.823 1.00 91.69 193 LEU A C 1
ATOM 1466 O O . LEU A 1 193 ? 2.108 4.434 14.314 1.00 91.69 193 LEU A O 1
ATOM 1470 N N . THR A 1 194 ? 2.154 6.326 15.511 1.00 89.12 194 THR A N 1
ATOM 1471 C CA . THR A 1 194 ? 3.621 6.414 15.655 1.00 89.12 194 THR A CA 1
ATOM 1472 C C . THR A 1 194 ? 4.253 5.193 16.326 1.00 89.12 194 THR A C 1
ATOM 1474 O O . THR A 1 194 ? 5.393 4.850 16.026 1.00 89.12 194 THR A O 1
ATOM 1477 N N . ARG A 1 195 ? 3.531 4.506 17.220 1.00 87.56 195 ARG A N 1
ATOM 1478 C CA . ARG A 1 195 ? 4.020 3.282 17.878 1.00 87.56 195 ARG A CA 1
ATOM 1479 C C . ARG A 1 195 ? 3.911 2.035 17.005 1.00 87.56 195 ARG A C 1
ATOM 1481 O O . ARG A 1 195 ? 4.690 1.103 17.228 1.00 87.56 195 ARG A O 1
ATOM 1488 N N . SER A 1 196 ? 2.976 2.029 16.058 1.00 88.38 196 SER A N 1
ATOM 1489 C CA . SER A 1 196 ? 2.743 0.906 15.151 1.00 88.38 196 SER A CA 1
ATOM 1490 C C . SER A 1 196 ? 3.912 0.682 14.194 1.00 88.38 196 SER A C 1
ATOM 1492 O O . SER A 1 196 ? 4.644 1.612 13.855 1.00 88.38 196 SER A O 1
ATOM 1494 N N . ASP A 1 197 ? 4.062 -0.551 13.707 1.00 88.19 197 ASP A N 1
ATOM 1495 C CA . ASP A 1 197 ? 5.061 -0.890 12.684 1.00 88.19 197 ASP A CA 1
ATOM 1496 C C . ASP A 1 197 ? 4.910 -0.014 11.425 1.00 88.19 197 ASP A C 1
ATOM 1498 O O . ASP A 1 197 ? 5.907 0.419 10.847 1.00 88.19 197 ASP A O 1
ATOM 1502 N N . PHE A 1 198 ? 3.668 0.327 11.059 1.00 91.44 198 PHE A N 1
ATOM 1503 C CA . PHE A 1 198 ? 3.372 1.254 9.968 1.00 91.44 198 PHE A CA 1
ATOM 1504 C C . PHE A 1 198 ? 3.899 2.669 10.242 1.00 91.44 198 PHE A C 1
ATOM 1506 O O . PHE A 1 198 ? 4.613 3.224 9.410 1.00 91.44 198 PHE A O 1
ATOM 1513 N N . GLY A 1 199 ? 3.603 3.256 11.406 1.00 90.62 199 GLY A N 1
ATOM 1514 C CA . GLY A 1 199 ? 4.081 4.604 11.736 1.00 90.62 199 GLY A CA 1
ATOM 1515 C C . GLY A 1 199 ? 5.600 4.688 11.873 1.00 90.62 199 GLY A C 1
ATOM 1516 O O . GLY A 1 199 ? 6.201 5.667 11.440 1.00 90.62 199 GLY A O 1
ATOM 1517 N N . ARG A 1 200 ? 6.240 3.635 12.389 1.00 88.62 200 ARG A N 1
ATOM 1518 C CA . ARG A 1 200 ? 7.706 3.519 12.426 1.00 88.62 200 ARG A CA 1
ATOM 1519 C C . ARG A 1 200 ? 8.315 3.480 11.030 1.00 88.62 200 ARG A C 1
ATOM 1521 O O . ARG A 1 200 ? 9.302 4.164 10.774 1.00 88.62 200 ARG A O 1
ATOM 1528 N N . HIS A 1 201 ? 7.706 2.722 10.120 1.00 89.69 201 HIS A N 1
ATOM 1529 C CA . HIS A 1 201 ? 8.107 2.711 8.717 1.00 89.69 201 HIS A CA 1
ATOM 1530 C C . HIS A 1 201 ? 7.953 4.098 8.070 1.00 89.69 201 HIS A C 1
ATOM 1532 O O . HIS A 1 201 ? 8.871 4.543 7.384 1.00 89.69 201 HIS A O 1
ATOM 1538 N N . LEU A 1 202 ? 6.860 4.826 8.343 1.00 89.50 202 LEU A N 1
ATOM 1539 C CA . LEU A 1 202 ? 6.699 6.210 7.870 1.00 89.50 202 LEU A CA 1
ATOM 1540 C C . LEU A 1 202 ? 7.811 7.141 8.376 1.00 89.50 202 LEU A C 1
ATOM 1542 O O . LEU A 1 202 ? 8.241 8.025 7.636 1.00 89.50 202 LEU A O 1
ATOM 1546 N N . ALA A 1 203 ? 8.289 6.912 9.600 1.00 86.44 203 ALA A N 1
ATOM 1547 C CA . ALA A 1 203 ? 9.408 7.621 10.216 1.00 86.44 203 ALA A CA 1
ATOM 1548 C C . ALA A 1 203 ? 10.799 7.084 9.802 1.00 86.44 203 ALA A C 1
ATOM 1550 O O . ALA A 1 203 ? 11.805 7.495 10.378 1.00 86.44 203 ALA A O 1
ATOM 1551 N N . HIS A 1 204 ? 10.876 6.175 8.820 1.00 81.38 204 HIS A N 1
ATOM 1552 C CA . HIS A 1 204 ? 12.106 5.521 8.348 1.00 81.38 204 HIS A CA 1
ATOM 1553 C C . HIS A 1 204 ? 12.887 4.744 9.419 1.00 81.38 204 HIS A C 1
ATOM 1555 O O . HIS A 1 204 ? 14.095 4.520 9.294 1.00 81.38 204 HIS A O 1
ATOM 1561 N N . GLU A 1 205 ? 12.213 4.278 10.469 1.00 78.81 205 GLU A N 1
ATOM 1562 C CA . GLU A 1 205 ? 12.836 3.390 11.443 1.00 78.81 205 GLU A CA 1
ATOM 1563 C C . GLU A 1 205 ? 13.077 2.000 10.832 1.00 78.81 205 GLU A C 1
ATOM 1565 O O . GLU A 1 205 ? 12.205 1.413 10.194 1.00 78.81 205 GLU A O 1
ATOM 1570 N N . GLN A 1 206 ? 14.265 1.431 11.056 1.00 62.00 206 GLN A N 1
ATOM 1571 C CA . GLN A 1 206 ? 14.680 0.172 10.416 1.00 62.00 206 GLN A CA 1
ATOM 1572 C C . GLN A 1 206 ? 14.432 -1.097 11.247 1.00 62.00 206 GLN A C 1
ATOM 1574 O O . GLN A 1 206 ? 14.942 -2.165 10.905 1.00 62.00 206 GLN A O 1
ATOM 1579 N N . ARG A 1 207 ? 13.695 -1.024 12.362 1.00 59.44 207 ARG A N 1
ATOM 1580 C CA . ARG A 1 207 ? 13.495 -2.177 13.257 1.00 59.44 207 ARG A CA 1
ATOM 1581 C C . ARG A 1 207 ? 12.019 -2.416 13.546 1.00 59.44 207 ARG A C 1
ATOM 1583 O O . ARG A 1 207 ? 11.359 -1.545 14.104 1.00 59.44 207 ARG A O 1
ATOM 1590 N N . SER A 1 208 ? 11.553 -3.642 13.283 1.00 55.59 208 SER A N 1
ATOM 1591 C CA . SER A 1 208 ? 10.323 -4.129 13.910 1.00 55.59 208 SER A CA 1
ATOM 1592 C C . SER A 1 208 ? 10.595 -4.333 15.387 1.00 55.59 208 SER A C 1
ATOM 1594 O O . SER A 1 208 ? 11.511 -5.065 15.762 1.00 55.59 208 SER A O 1
ATOM 1596 N N . VAL A 1 209 ? 9.788 -3.710 16.230 1.00 53.56 209 VAL A N 1
ATOM 1597 C CA . VAL A 1 209 ? 9.709 -4.096 17.645 1.00 53.56 209 VAL A CA 1
ATOM 1598 C C . VAL A 1 209 ? 8.585 -5.125 17.832 1.00 53.56 209 VAL A C 1
ATOM 1600 O O . VAL A 1 209 ? 8.475 -5.772 18.873 1.00 53.56 209 VAL A O 1
ATOM 1603 N N . GLY A 1 210 ? 7.748 -5.287 16.803 1.00 51.41 210 GLY A N 1
ATOM 1604 C CA . GLY A 1 210 ? 6.369 -5.696 16.939 1.00 51.41 210 GLY A CA 1
ATOM 1605 C C . GLY A 1 210 ? 5.609 -4.795 17.913 1.00 51.41 210 GLY A C 1
ATOM 1606 O O . GLY A 1 210 ? 6.143 -4.302 18.910 1.00 51.41 210 GLY A O 1
ATOM 1607 N N . GLU A 1 211 ? 4.311 -4.624 17.707 1.00 50.97 211 GLU A N 1
ATOM 1608 C CA . GLU A 1 211 ? 3.420 -4.277 18.817 1.00 50.97 211 GLU A CA 1
ATOM 1609 C C . GLU A 1 211 ? 3.326 -5.491 19.768 1.00 50.97 211 GLU A C 1
ATOM 1611 O O . GLU A 1 211 ? 2.305 -6.155 19.875 1.00 50.97 211 GLU A O 1
ATOM 1616 N N . THR A 1 212 ? 4.445 -5.873 20.393 1.00 38.84 212 THR A N 1
ATOM 1617 C CA . THR A 1 212 ? 4.547 -7.013 21.320 1.00 38.84 212 THR A CA 1
ATOM 1618 C C . THR A 1 212 ? 4.533 -6.574 22.781 1.00 38.84 212 THR A C 1
ATOM 1620 O O . THR A 1 212 ? 4.399 -7.406 23.678 1.00 38.84 212 THR A O 1
ATOM 1623 N N . ARG A 1 213 ? 4.593 -5.264 23.059 1.00 40.56 213 ARG A N 1
ATOM 1624 C CA . ARG A 1 213 ? 4.289 -4.713 24.387 1.00 40.56 213 ARG A CA 1
ATOM 1625 C C . ARG A 1 213 ? 2.905 -4.084 24.385 1.00 40.56 213 ARG A C 1
ATOM 1627 O O . ARG A 1 213 ? 2.739 -2.914 24.059 1.00 40.56 213 ARG A O 1
ATOM 1634 N N . GLY A 1 214 ? 1.947 -4.909 24.791 1.00 40.53 214 GLY A N 1
ATOM 1635 C CA . GLY A 1 214 ? 0.522 -4.626 24.749 1.00 40.53 214 GLY A CA 1
ATOM 1636 C C . GLY A 1 214 ? -0.092 -5.407 23.602 1.00 40.53 214 GLY A C 1
ATOM 1637 O O . GLY A 1 214 ? -0.078 -4.939 22.470 1.00 40.53 214 GLY A O 1
ATOM 1638 N N . ASN A 1 215 ? -0.622 -6.597 23.910 1.00 42.62 215 ASN A N 1
ATOM 1639 C CA . ASN A 1 215 ? -1.622 -7.256 23.070 1.00 42.62 215 ASN A CA 1
ATOM 1640 C C . ASN A 1 215 ? -2.613 -6.197 22.553 1.00 42.62 215 ASN A C 1
ATOM 1642 O O . ASN A 1 215 ? -2.865 -5.225 23.281 1.00 42.62 215 ASN A O 1
ATOM 1646 N N . PRO A 1 216 ? -3.252 -6.375 21.382 1.00 53.38 216 PRO A N 1
ATOM 1647 C CA . PRO A 1 216 ? -4.523 -5.691 21.182 1.00 53.38 216 PRO A CA 1
ATOM 1648 C C . PRO A 1 216 ? -5.336 -5.967 22.447 1.00 53.38 216 PRO A C 1
ATOM 1650 O O . PRO A 1 216 ? -5.479 -7.132 22.823 1.00 53.38 216 PRO A O 1
ATOM 1653 N N . ALA A 1 217 ? -5.715 -4.919 23.191 1.00 67.25 217 ALA A N 1
ATOM 1654 C CA . ALA A 1 217 ? -6.528 -5.101 24.386 1.00 67.25 217 ALA A CA 1
ATOM 1655 C C . ALA A 1 217 ? -7.656 -6.045 23.967 1.00 67.25 217 ALA A C 1
ATOM 1657 O O . ALA A 1 217 ? -8.260 -5.804 22.927 1.00 67.25 217 ALA A O 1
ATOM 1658 N N . GLU A 1 218 ? -7.843 -7.169 24.654 1.00 80.06 218 GLU A N 1
ATOM 1659 C CA . GLU A 1 218 ? -8.762 -8.225 24.198 1.00 80.06 218 GLU A CA 1
ATOM 1660 C C . GLU A 1 218 ? -10.154 -7.642 23.876 1.00 80.06 218 GLU A C 1
ATOM 1662 O O . GLU A 1 218 ? -10.793 -8.014 22.899 1.00 80.06 218 GLU A O 1
ATOM 1667 N N . GLU A 1 219 ? -10.528 -6.593 24.608 1.00 86.00 219 GLU A N 1
ATOM 1668 C CA . GLU A 1 219 ? -11.636 -5.682 24.326 1.00 86.00 219 GLU A CA 1
ATOM 1669 C C . GLU A 1 219 ? -11.603 -5.041 22.921 1.00 86.00 219 GLU A C 1
ATOM 1671 O O . GLU A 1 219 ? -12.574 -5.133 22.183 1.00 86.00 219 GLU A O 1
ATOM 1676 N N . ALA A 1 220 ? -10.497 -4.426 22.495 1.00 87.88 220 ALA A N 1
ATOM 1677 C CA . ALA A 1 220 ? -10.344 -3.873 21.146 1.00 87.88 220 ALA A CA 1
ATOM 1678 C C . ALA A 1 220 ? -10.448 -4.950 20.054 1.00 87.88 220 ALA A C 1
ATOM 1680 O O . ALA A 1 220 ? -10.950 -4.669 18.970 1.00 87.88 220 ALA A O 1
ATOM 1681 N N . ARG A 1 221 ? -9.999 -6.182 20.321 1.00 88.56 221 ARG A N 1
ATOM 1682 C CA . ARG A 1 221 ? -10.183 -7.303 19.387 1.00 88.56 221 ARG A CA 1
ATOM 1683 C C . ARG A 1 221 ? -11.664 -7.670 19.263 1.00 88.56 221 ARG A C 1
ATOM 1685 O O . ARG A 1 221 ? -12.169 -7.734 18.149 1.00 88.56 221 ARG A O 1
ATOM 1692 N N . GLN A 1 222 ? -12.361 -7.813 20.389 1.00 90.31 222 GLN A N 1
ATOM 1693 C CA . GLN A 1 222 ? -13.798 -8.114 20.436 1.00 90.31 222 GLN A CA 1
ATOM 1694 C C . GLN A 1 222 ? -14.650 -7.006 19.801 1.00 90.31 222 GLN A C 1
ATOM 1696 O O . GLN A 1 222 ? -15.581 -7.291 19.053 1.00 90.31 222 GLN A O 1
ATOM 1701 N N . ILE A 1 223 ? -14.313 -5.735 20.042 1.00 92.00 223 ILE A N 1
ATOM 1702 C CA . ILE A 1 223 ? -14.986 -4.594 19.406 1.00 92.00 223 ILE A CA 1
ATOM 1703 C C . ILE A 1 223 ? -14.743 -4.606 17.896 1.00 92.00 223 ILE A C 1
ATOM 1705 O O . ILE A 1 223 ? -15.662 -4.309 17.136 1.00 92.00 223 ILE A O 1
ATOM 1709 N N . PHE A 1 224 ? -13.533 -4.948 17.441 1.00 93.38 224 PHE A N 1
ATOM 1710 C CA . PHE A 1 224 ? -13.246 -5.048 16.011 1.00 93.38 224 PHE A CA 1
ATOM 1711 C C . PHE A 1 224 ? -14.038 -6.177 15.360 1.00 93.38 224 PHE A C 1
ATOM 1713 O O . PHE A 1 224 ? -14.626 -5.952 14.307 1.00 93.38 224 PHE A O 1
ATOM 1720 N N . GLU A 1 225 ? -14.087 -7.354 15.984 1.00 92.94 225 GLU A N 1
ATOM 1721 C CA . GLU A 1 225 ? -14.891 -8.488 15.518 1.00 92.94 225 GLU A CA 1
ATOM 1722 C C . GLU A 1 225 ? -16.373 -8.096 15.426 1.00 92.94 225 GLU A C 1
ATOM 1724 O O . GLU A 1 225 ? -16.986 -8.207 14.367 1.00 92.94 225 GLU A O 1
ATOM 1729 N N . ALA A 1 226 ? -16.934 -7.507 16.487 1.00 93.25 226 ALA A N 1
ATOM 1730 C CA . ALA A 1 226 ? -18.312 -7.021 16.478 1.00 93.25 226 ALA A CA 1
ATOM 1731 C C . ALA A 1 226 ? -18.544 -5.959 15.387 1.00 93.25 226 ALA A C 1
ATOM 1733 O O . ALA A 1 226 ? -19.540 -6.003 14.667 1.00 93.25 226 ALA A O 1
ATOM 1734 N N . PHE A 1 227 ? -17.620 -5.014 15.211 1.00 94.06 227 PHE A N 1
ATOM 1735 C CA . PHE A 1 227 ? -17.706 -4.015 14.148 1.00 94.06 227 PHE A CA 1
ATOM 1736 C C . PHE A 1 227 ? -17.683 -4.660 12.754 1.00 94.06 227 PHE A C 1
ATOM 1738 O O . PHE A 1 227 ? -18.492 -4.305 11.893 1.00 94.06 227 PHE A O 1
ATOM 1745 N N . ALA A 1 228 ? -16.795 -5.630 12.530 1.00 92.62 228 ALA A N 1
ATOM 1746 C CA . ALA A 1 228 ? -16.712 -6.376 11.281 1.00 92.62 228 ALA A CA 1
ATOM 1747 C C . ALA A 1 228 ? -18.003 -7.166 10.989 1.00 92.62 228 ALA A C 1
ATOM 1749 O O . ALA A 1 228 ? -18.356 -7.333 9.821 1.00 92.62 228 ALA A O 1
ATOM 1750 N N . ASP A 1 229 ? -18.725 -7.592 12.026 1.00 91.12 229 ASP A N 1
ATOM 1751 C CA . ASP A 1 229 ? -19.954 -8.386 11.913 1.00 91.12 229 ASP A CA 1
ATOM 1752 C C . ASP A 1 229 ? -21.187 -7.534 11.656 1.00 91.12 229 ASP A C 1
ATOM 1754 O O . ASP A 1 229 ? -21.980 -7.838 10.764 1.00 91.12 229 ASP A O 1
ATOM 1758 N N . TYR A 1 230 ? -21.345 -6.456 12.422 1.00 86.62 230 TYR A N 1
ATOM 1759 C CA . TYR A 1 230 ? -22.536 -5.611 12.367 1.00 86.62 230 TYR A CA 1
ATOM 1760 C C . TYR A 1 230 ? -22.449 -4.528 11.293 1.00 86.62 230 TYR A C 1
ATOM 1762 O O . TYR A 1 230 ? -23.452 -4.188 10.667 1.00 86.62 230 TYR A O 1
ATOM 1770 N N . VAL A 1 231 ? -21.258 -3.965 11.078 1.00 88.25 231 VAL A N 1
ATOM 1771 C CA . VAL A 1 231 ? -21.041 -2.876 10.115 1.00 88.25 231 VAL A CA 1
ATOM 1772 C C . VAL A 1 231 ? -20.405 -3.413 8.841 1.00 88.25 231 VAL A C 1
ATOM 1774 O O . VAL A 1 231 ? -20.861 -3.072 7.745 1.00 88.25 231 VAL A O 1
ATOM 1777 N N . GLY A 1 232 ? -19.377 -4.248 8.987 1.00 88.62 232 GLY A N 1
ATOM 1778 C CA . GLY A 1 232 ? -18.623 -4.827 7.883 1.00 88.62 232 GLY A CA 1
ATOM 1779 C C . GLY A 1 232 ? -17.810 -3.816 7.072 1.00 88.62 232 GLY A C 1
ATOM 1780 O O . GLY A 1 232 ? -17.829 -2.608 7.299 1.00 88.62 232 GLY A O 1
ATOM 1781 N N . PHE A 1 233 ? -17.086 -4.347 6.087 1.00 88.88 233 PHE A N 1
ATOM 1782 C CA . PHE A 1 233 ? -16.183 -3.585 5.211 1.00 88.88 233 PHE A CA 1
ATOM 1783 C C . PHE A 1 233 ? -16.667 -3.526 3.753 1.00 88.88 233 PHE A C 1
ATOM 1785 O O . PHE A 1 233 ? -15.925 -3.128 2.863 1.00 88.88 233 PHE A O 1
ATOM 1792 N N . GLN A 1 234 ? -17.895 -3.976 3.484 1.00 83.62 234 GLN A N 1
ATOM 1793 C CA . GLN A 1 234 ? -18.458 -4.068 2.134 1.00 83.62 234 GLN A CA 1
ATOM 1794 C C . GLN A 1 234 ? -19.252 -2.809 1.754 1.00 83.62 234 GLN A C 1
ATOM 1796 O O . GLN A 1 234 ? -19.562 -1.974 2.601 1.00 83.62 234 GLN A O 1
ATOM 1801 N N . GLY A 1 235 ? -19.617 -2.685 0.473 1.00 75.88 235 GLY A N 1
ATOM 1802 C CA . GLY A 1 235 ? -20.531 -1.636 0.006 1.00 75.88 235 GLY A CA 1
ATOM 1803 C C . GLY A 1 235 ? -19.939 -0.224 0.048 1.00 75.88 235 GLY A C 1
ATOM 1804 O O . GLY A 1 235 ? -20.624 0.702 0.461 1.00 75.88 235 GLY A O 1
ATOM 1805 N N . ALA A 1 236 ? -18.673 -0.068 -0.358 1.00 84.88 236 ALA A N 1
ATOM 1806 C CA . ALA A 1 236 ? -17.901 1.184 -0.338 1.00 84.88 236 ALA A CA 1
ATOM 1807 C C . ALA A 1 236 ? -17.547 1.734 1.060 1.00 84.88 236 ALA A C 1
ATOM 1809 O O . ALA A 1 236 ? -16.976 2.822 1.168 1.00 84.88 236 ALA A O 1
ATOM 1810 N N . LYS A 1 237 ? -17.843 0.990 2.134 1.00 88.25 237 LYS A N 1
ATOM 1811 C CA . LYS A 1 237 ? -17.417 1.346 3.495 1.00 88.25 237 LYS A CA 1
ATOM 1812 C C . LYS A 1 237 ? -15.900 1.327 3.644 1.00 88.25 237 LYS A C 1
ATOM 1814 O O . LYS A 1 237 ? -15.353 2.221 4.275 1.00 88.25 237 LYS A O 1
ATOM 1819 N N . ASP A 1 238 ? -15.220 0.366 3.027 1.00 92.06 238 ASP A N 1
ATOM 1820 C CA . ASP A 1 238 ? -13.757 0.311 2.930 1.00 92.06 238 ASP A CA 1
ATOM 1821 C C . ASP A 1 238 ? -13.153 1.646 2.473 1.00 92.06 238 ASP A C 1
ATOM 1823 O O . ASP A 1 238 ? -12.269 2.177 3.140 1.00 92.06 238 ASP A O 1
ATOM 1827 N N . LYS A 1 239 ? -13.722 2.266 1.437 1.00 94.94 239 LYS A N 1
ATOM 1828 C CA . LYS A 1 239 ? -13.285 3.581 0.943 1.00 94.94 239 LYS A CA 1
ATOM 1829 C C . LYS A 1 239 ? -13.442 4.691 1.977 1.00 94.94 239 LYS A C 1
ATOM 1831 O O . LYS A 1 239 ? -12.588 5.565 2.116 1.00 94.94 239 LYS A O 1
ATOM 1836 N N . GLN A 1 240 ? -14.533 4.670 2.740 1.00 95.06 240 GLN A N 1
ATOM 1837 C CA . GLN A 1 240 ? -14.754 5.639 3.815 1.00 95.06 240 GLN A CA 1
ATOM 1838 C C . GLN A 1 240 ? -13.757 5.442 4.968 1.00 95.06 240 GLN A C 1
ATOM 1840 O O . GLN A 1 240 ? -13.314 6.420 5.574 1.00 95.06 240 GLN A O 1
ATOM 1845 N N . LEU A 1 241 ? -13.36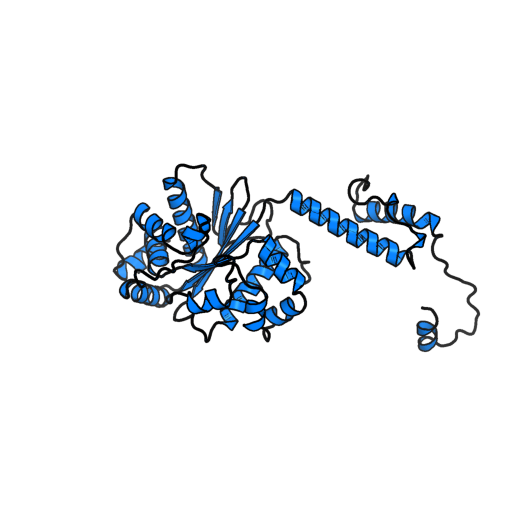7 4.196 5.250 1.00 96.12 241 LEU A N 1
ATOM 1846 C CA . LEU A 1 241 ? -12.329 3.877 6.230 1.00 96.12 241 LEU A CA 1
ATOM 1847 C C . LEU A 1 241 ? -10.929 4.276 5.730 1.00 96.12 241 LEU A C 1
ATOM 1849 O O . LEU A 1 241 ? -10.133 4.779 6.525 1.00 96.12 241 LEU A O 1
ATOM 1853 N N . ASN A 1 242 ? -10.652 4.159 4.428 1.00 97.44 242 ASN A N 1
ATOM 1854 C CA . ASN A 1 242 ? -9.430 4.677 3.803 1.00 97.44 242 ASN A CA 1
ATOM 1855 C C . ASN A 1 242 ? -9.334 6.203 3.975 1.00 97.44 242 ASN A C 1
ATOM 1857 O O . ASN A 1 242 ? -8.312 6.726 4.422 1.00 97.44 242 ASN A O 1
ATOM 1861 N N . VAL A 1 243 ? -10.436 6.929 3.740 1.00 97.31 243 VAL A N 1
ATOM 1862 C CA . VAL A 1 243 ? -10.522 8.379 4.006 1.00 97.31 243 VAL A CA 1
ATOM 1863 C C . VAL A 1 243 ? -10.272 8.704 5.484 1.00 97.31 243 VAL A C 1
ATOM 1865 O O . VAL A 1 243 ? -9.602 9.693 5.788 1.00 97.31 243 VAL A O 1
ATOM 1868 N N . ALA A 1 244 ? -10.769 7.883 6.414 1.00 97.06 244 ALA A N 1
ATOM 1869 C CA . ALA A 1 244 ? -10.503 8.061 7.842 1.00 97.06 244 ALA A CA 1
ATOM 1870 C C . ALA A 1 244 ? -9.003 7.931 8.171 1.00 97.06 244 ALA A C 1
ATOM 1872 O O . ALA A 1 244 ? -8.478 8.740 8.938 1.00 97.06 244 ALA A O 1
ATOM 1873 N N . PHE A 1 245 ? -8.302 6.974 7.553 1.00 97.62 245 PHE A N 1
ATOM 1874 C CA . PHE A 1 245 ? -6.844 6.862 7.663 1.00 97.62 245 PHE A CA 1
ATOM 1875 C C . PHE A 1 245 ? -6.112 8.057 7.049 1.00 97.62 245 PHE A C 1
ATOM 1877 O O . PHE A 1 245 ? -5.170 8.554 7.664 1.00 97.62 245 PHE A O 1
ATOM 1884 N N . GLY A 1 246 ? -6.566 8.568 5.900 1.00 97.19 246 GLY A N 1
ATOM 1885 C CA . GLY A 1 246 ? -6.027 9.797 5.307 1.00 97.19 246 GLY A CA 1
ATOM 1886 C C . GLY A 1 246 ? -6.054 10.972 6.292 1.00 97.19 246 GLY A C 1
ATOM 1887 O O . GLY A 1 246 ? -5.023 11.584 6.554 1.00 97.19 246 GLY A O 1
ATOM 1888 N N . LYS A 1 247 ? -7.199 11.206 6.946 1.00 96.62 247 LYS A N 1
ATOM 1889 C CA . LYS A 1 247 ? -7.347 12.253 7.976 1.00 96.62 247 LYS A CA 1
ATOM 1890 C C . LYS A 1 247 ? -6.487 12.013 9.220 1.00 96.62 247 LYS A C 1
ATOM 1892 O O . LYS A 1 247 ? -6.000 12.963 9.831 1.00 96.62 247 LYS A O 1
ATOM 1897 N N . ALA A 1 248 ? -6.311 10.755 9.628 1.00 95.50 248 ALA A N 1
ATOM 1898 C CA . ALA A 1 248 ? -5.426 10.421 10.742 1.00 95.50 248 ALA A CA 1
ATOM 1899 C C . ALA A 1 248 ? -3.958 10.725 10.407 1.00 95.50 248 ALA A C 1
ATOM 1901 O O . ALA A 1 248 ? -3.236 11.253 11.253 1.00 95.50 248 ALA A O 1
ATOM 1902 N N . LEU A 1 249 ? -3.533 10.453 9.169 1.00 95.25 249 LEU A N 1
ATOM 1903 C CA . LEU A 1 249 ? -2.207 10.827 8.686 1.00 95.25 249 LEU A CA 1
ATOM 1904 C C . LEU A 1 249 ? -2.052 12.352 8.654 1.00 95.25 249 LEU A C 1
ATOM 1906 O O . LEU A 1 249 ? -1.074 12.845 9.210 1.00 95.25 249 LEU A O 1
ATOM 1910 N N . GLU A 1 250 ? -3.027 13.099 8.122 1.00 94.06 250 GLU A N 1
ATOM 1911 C CA . GLU A 1 250 ? -3.014 14.577 8.105 1.00 94.06 250 GLU A CA 1
ATOM 1912 C C . GLU A 1 250 ? -2.817 15.146 9.512 1.00 94.06 250 GLU A C 1
ATOM 1914 O O . GLU A 1 250 ? -1.941 15.982 9.742 1.00 94.06 250 GLU A O 1
ATOM 1919 N N . ALA A 1 251 ? -3.579 14.629 10.480 1.00 91.69 251 ALA A N 1
ATOM 1920 C CA . ALA A 1 251 ? -3.428 15.011 11.876 1.00 91.69 251 ALA A CA 1
ATOM 1921 C C . ALA A 1 251 ? -2.025 14.690 12.412 1.00 91.69 251 ALA A C 1
ATOM 1923 O O . ALA A 1 251 ? -1.452 15.513 13.122 1.00 91.69 251 ALA A O 1
ATOM 1924 N N . SER A 1 252 ? -1.451 13.536 12.060 1.00 90.69 252 SER A N 1
ATOM 1925 C CA . SER A 1 252 ? -0.120 13.148 12.537 1.00 90.69 252 SER A CA 1
ATOM 1926 C C . SER A 1 252 ? 0.996 14.070 12.028 1.00 90.69 252 SER A C 1
ATOM 1928 O O . SER A 1 252 ? 1.860 14.456 12.814 1.00 90.69 252 SER A O 1
ATOM 1930 N N . PHE A 1 253 ? 0.946 14.496 10.758 1.00 88.00 253 PHE A N 1
ATOM 1931 C CA . PHE A 1 253 ? 1.926 15.433 10.196 1.00 88.00 253 PHE A CA 1
ATOM 1932 C C . PHE A 1 253 ? 1.753 16.847 10.752 1.00 88.00 253 PHE A C 1
ATOM 1934 O O . PHE A 1 253 ? 2.746 17.541 10.966 1.00 88.00 253 PHE A O 1
ATOM 1941 N N . ALA A 1 254 ? 0.523 17.255 11.080 1.00 85.19 254 ALA A N 1
ATOM 1942 C CA . ALA A 1 254 ? 0.277 18.548 11.712 1.00 85.19 254 ALA A CA 1
ATOM 1943 C C . ALA A 1 254 ? 0.951 18.688 13.089 1.00 85.19 254 ALA A C 1
ATOM 1945 O O . ALA A 1 254 ? 1.346 19.791 13.463 1.00 85.19 254 ALA A O 1
ATOM 1946 N N . PHE A 1 255 ? 1.139 17.588 13.825 1.00 75.56 255 PHE A N 1
ATOM 1947 C CA . PHE A 1 255 ? 1.883 17.594 15.090 1.00 75.56 255 PHE A CA 1
ATOM 1948 C C . PHE A 1 255 ? 3.410 17.624 14.912 1.00 75.56 255 PHE A C 1
ATOM 1950 O O . PHE A 1 255 ? 4.116 17.974 15.855 1.00 75.56 255 PHE A O 1
ATOM 1957 N N . GLY A 1 256 ? 3.925 17.263 13.731 1.00 67.50 256 GLY A N 1
ATOM 1958 C CA . GLY A 1 256 ? 5.360 17.121 13.464 1.00 67.50 256 GLY A CA 1
ATOM 1959 C C . GLY A 1 256 ? 6.108 18.427 13.173 1.00 67.50 256 GLY A C 1
ATOM 1960 O O . GLY A 1 256 ? 7.335 18.428 13.194 1.00 67.50 256 GLY A O 1
ATOM 1961 N N . GLY A 1 257 ? 5.402 19.533 12.907 1.00 62.00 257 GLY A N 1
ATOM 1962 C CA . GLY A 1 257 ? 5.990 20.871 12.724 1.00 62.00 257 GLY A CA 1
ATOM 1963 C C . GLY A 1 257 ? 6.822 21.090 11.448 1.00 62.00 257 GLY A C 1
ATOM 1964 O O . GLY A 1 257 ? 7.399 22.164 11.301 1.00 62.00 257 GLY A O 1
ATOM 1965 N N . GLY A 1 258 ? 6.898 20.101 10.551 1.00 69.62 258 GLY A N 1
ATOM 1966 C CA . GLY A 1 258 ? 7.573 20.198 9.250 1.00 69.62 258 GLY A CA 1
ATOM 1967 C C . GLY A 1 258 ? 6.634 20.576 8.101 1.00 69.62 258 GLY A C 1
ATOM 1968 O O . GLY A 1 258 ? 5.448 20.841 8.317 1.00 69.62 258 GLY A O 1
ATOM 1969 N N . ASP A 1 259 ? 7.168 20.563 6.877 1.00 75.56 259 ASP A N 1
ATOM 1970 C CA . ASP A 1 259 ? 6.368 20.760 5.666 1.00 75.56 259 ASP A CA 1
ATOM 1971 C C . ASP A 1 259 ? 5.240 19.733 5.604 1.00 75.56 259 ASP A C 1
ATOM 1973 O O . ASP A 1 259 ? 5.449 18.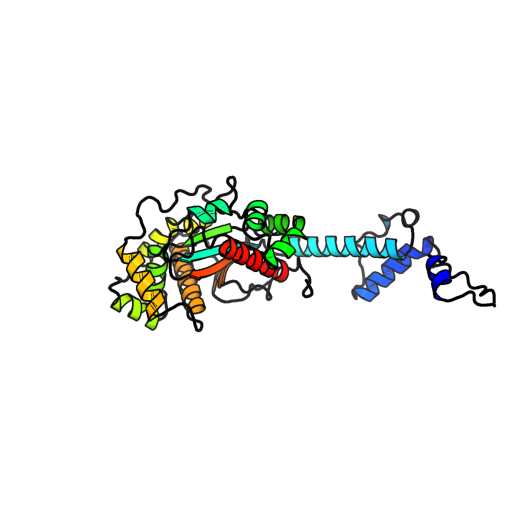526 5.764 1.00 75.56 259 ASP A O 1
ATOM 1977 N N . GLN A 1 260 ? 4.018 20.225 5.400 1.00 84.88 260 GLN A N 1
ATOM 1978 C CA . GLN A 1 260 ? 2.857 19.354 5.354 1.00 84.88 260 GLN A CA 1
ATOM 1979 C C . GLN A 1 260 ? 2.776 18.676 3.988 1.00 84.88 260 GLN A C 1
ATOM 1981 O O . GLN A 1 260 ? 2.600 19.361 2.976 1.00 84.88 260 GLN A O 1
ATOM 1986 N N . PRO A 1 261 ? 2.879 17.338 3.931 1.00 91.88 261 PRO A N 1
ATOM 1987 C CA . PRO A 1 261 ? 2.729 16.638 2.675 1.00 91.88 261 PRO A CA 1
ATOM 1988 C C . PRO A 1 261 ? 1.287 16.744 2.178 1.00 91.88 261 PRO A C 1
ATOM 1990 O O . PRO A 1 261 ? 0.341 16.910 2.950 1.00 91.88 261 PRO A O 1
ATOM 1993 N N . THR A 1 262 ? 1.100 16.571 0.873 1.00 93.69 262 THR A N 1
ATOM 1994 C CA . THR A 1 262 ? -0.246 16.472 0.309 1.00 93.69 262 THR A CA 1
ATOM 1995 C C . THR A 1 262 ? -0.767 15.057 0.507 1.00 93.69 262 THR A C 1
ATOM 1997 O O . THR A 1 262 ? -0.261 14.115 -0.105 1.00 93.69 262 THR A O 1
ATOM 2000 N N . ILE A 1 263 ? -1.799 14.908 1.335 1.00 95.56 263 ILE A N 1
ATOM 2001 C CA . ILE A 1 263 ? -2.446 13.620 1.586 1.00 95.56 263 ILE A CA 1
ATOM 2002 C C . ILE A 1 263 ? -3.729 13.531 0.771 1.00 95.56 263 ILE A C 1
ATOM 2004 O O . ILE A 1 263 ? -4.514 14.475 0.685 1.00 95.56 263 ILE A O 1
ATOM 2008 N N . ARG A 1 264 ? -3.929 12.393 0.112 1.00 96.31 264 ARG A N 1
ATOM 2009 C CA . ARG A 1 264 ? -5.127 12.117 -0.683 1.00 96.31 264 ARG A CA 1
ATOM 2010 C C . ARG A 1 264 ? -5.597 10.706 -0.395 1.00 96.31 264 ARG A C 1
ATOM 2012 O O . ARG A 1 264 ? -4.777 9.807 -0.295 1.00 96.31 264 ARG A O 1
ATOM 2019 N N . ALA A 1 265 ? -6.903 10.519 -0.281 1.00 96.56 265 ALA A N 1
ATOM 2020 C CA . ALA A 1 265 ? -7.523 9.207 -0.159 1.00 96.56 265 ALA A CA 1
ATOM 2021 C C . ALA A 1 265 ? -8.485 9.000 -1.328 1.00 96.56 265 ALA A C 1
ATOM 2023 O O . ALA A 1 265 ? -9.199 9.942 -1.685 1.00 96.56 265 ALA A O 1
ATOM 2024 N N . GLU A 1 266 ? -8.495 7.797 -1.904 1.00 95.31 266 GLU A N 1
ATOM 2025 C CA . GLU A 1 266 ? -9.387 7.407 -3.007 1.00 95.31 266 GLU A CA 1
ATOM 2026 C C . GLU A 1 266 ? -9.279 8.326 -4.239 1.00 95.31 266 GLU A C 1
ATOM 2028 O O . GLU A 1 266 ? -10.275 8.654 -4.892 1.00 95.31 266 GLU A O 1
ATOM 2033 N N . LYS A 1 267 ? -8.066 8.799 -4.545 1.00 95.31 267 LYS A N 1
ATOM 2034 C CA . LYS A 1 267 ? -7.796 9.702 -5.672 1.00 95.31 267 LYS A CA 1
ATOM 2035 C C . LYS A 1 267 ? -6.597 9.221 -6.465 1.00 95.31 267 LYS A C 1
ATOM 2037 O O . LYS A 1 267 ? -5.644 8.697 -5.899 1.00 95.31 267 LYS A O 1
ATOM 2042 N N . SER A 1 268 ? -6.639 9.456 -7.771 1.00 92.00 268 SER A N 1
ATOM 2043 C CA . SER A 1 268 ? -5.512 9.186 -8.653 1.00 92.00 268 SER A CA 1
ATOM 2044 C C . SER A 1 268 ? -4.304 10.064 -8.323 1.00 92.00 268 SER A C 1
ATOM 2046 O O . SER A 1 268 ? -4.441 11.202 -7.855 1.00 92.00 268 SER A O 1
ATOM 2048 N N . VAL A 1 269 ? -3.119 9.543 -8.622 1.00 88.50 269 VAL A N 1
ATOM 2049 C CA . VAL A 1 269 ? -1.865 10.299 -8.577 1.00 88.50 269 VAL A CA 1
ATOM 2050 C C . VAL A 1 269 ? -1.783 11.211 -9.805 1.00 88.50 269 VAL A C 1
ATOM 2052 O O . VAL A 1 269 ? -1.995 10.751 -10.922 1.00 88.50 269 VAL A O 1
ATOM 2055 N N . ASP A 1 270 ? -1.472 12.499 -9.623 1.00 85.25 270 ASP A N 1
ATOM 2056 C CA . ASP A 1 270 ? -1.584 13.508 -10.699 1.00 85.25 270 ASP A CA 1
ATOM 2057 C C . ASP A 1 270 ? -0.759 13.173 -11.948 1.00 85.25 270 ASP A C 1
ATOM 2059 O O . ASP A 1 270 ? -1.238 13.318 -13.069 1.00 85.25 270 ASP A O 1
ATOM 2063 N N . PHE A 1 271 ? 0.472 12.694 -11.756 1.00 82.56 271 PHE A N 1
ATOM 2064 C CA . PHE A 1 271 ? 1.383 12.320 -12.843 1.00 82.56 271 PHE A CA 1
ATOM 2065 C C . PHE A 1 271 ? 1.263 10.840 -13.255 1.00 82.56 271 PHE A C 1
ATOM 2067 O O . PHE A 1 271 ? 1.918 10.413 -14.200 1.00 82.56 271 PHE A O 1
ATOM 2074 N N . LEU A 1 272 ? 0.421 10.059 -12.566 1.00 86.75 272 LEU A N 1
ATOM 2075 C CA . LEU A 1 272 ? 0.128 8.650 -12.852 1.00 86.75 272 LEU A CA 1
ATOM 2076 C C . LEU A 1 272 ? -1.382 8.399 -12.698 1.00 86.75 272 LEU A C 1
ATOM 2078 O O . LEU A 1 272 ? -1.808 7.739 -11.748 1.00 86.75 272 LEU A O 1
ATOM 2082 N N . PRO A 1 273 ? -2.226 8.902 -13.618 1.00 84.06 273 PRO A N 1
ATOM 2083 C CA . PRO A 1 273 ? -3.682 8.861 -13.460 1.00 84.06 273 PRO A CA 1
ATOM 2084 C C . PRO A 1 273 ? -4.262 7.438 -13.444 1.00 84.06 273 PRO A C 1
ATOM 2086 O O . PRO A 1 273 ? -5.350 7.220 -12.917 1.00 84.06 273 PRO A O 1
ATOM 2089 N N . ALA A 1 274 ? -3.533 6.459 -13.992 1.00 86.19 274 ALA A N 1
ATOM 2090 C CA . ALA A 1 274 ? -3.889 5.042 -13.930 1.00 86.19 274 ALA A CA 1
ATOM 2091 C C . ALA A 1 274 ? -3.681 4.422 -12.534 1.00 86.19 274 ALA A C 1
ATOM 2093 O O . ALA A 1 274 ? -4.185 3.329 -12.268 1.00 86.19 274 ALA A O 1
ATOM 2094 N N . LEU A 1 275 ? -2.942 5.098 -11.650 1.00 90.25 275 LEU A N 1
ATOM 2095 C CA . LEU A 1 275 ? -2.677 4.659 -10.290 1.00 90.25 275 LEU A CA 1
ATOM 2096 C C . LEU A 1 275 ? -3.624 5.375 -9.320 1.00 90.25 275 LEU A C 1
ATOM 2098 O O . LEU A 1 275 ? -3.511 6.580 -9.093 1.00 90.25 275 LEU A O 1
ATOM 2102 N N . LEU A 1 276 ? -4.554 4.613 -8.742 1.00 93.88 276 LEU A N 1
ATOM 2103 C CA . LEU A 1 276 ? -5.498 5.069 -7.721 1.00 93.88 276 LEU A CA 1
ATOM 2104 C C . LEU A 1 276 ? -5.206 4.310 -6.420 1.00 93.88 276 LEU A C 1
ATOM 2106 O O . LEU A 1 276 ? -5.761 3.229 -6.223 1.00 93.88 276 LEU A O 1
ATOM 2110 N N . PRO A 1 277 ? -4.298 4.828 -5.578 1.00 96.25 277 PRO A N 1
ATOM 2111 C CA . PRO A 1 277 ? -4.054 4.262 -4.263 1.00 96.25 277 PRO A CA 1
ATOM 2112 C C . PRO A 1 277 ? -5.216 4.548 -3.311 1.00 96.25 277 PRO A C 1
ATOM 2114 O O . PRO A 1 277 ? -5.896 5.574 -3.429 1.00 96.25 277 PRO A O 1
ATOM 2117 N N . ASP A 1 278 ? -5.396 3.679 -2.318 1.00 97.44 278 ASP A N 1
ATOM 2118 C CA . ASP A 1 278 ? -6.399 3.886 -1.270 1.00 97.44 278 ASP A CA 1
ATOM 2119 C C . ASP A 1 278 ? -6.087 5.166 -0.478 1.00 97.44 278 ASP A C 1
ATOM 2121 O O . ASP A 1 278 ? -6.968 5.993 -0.230 1.00 97.44 278 ASP A O 1
ATOM 2125 N N . VAL A 1 279 ? -4.808 5.368 -0.132 1.00 98.19 279 VAL A N 1
ATOM 2126 C CA . VAL A 1 279 ? -4.276 6.622 0.423 1.00 98.19 279 VAL A CA 1
ATOM 2127 C C . VAL A 1 279 ? -2.888 6.902 -0.152 1.00 98.19 279 VAL A C 1
ATOM 2129 O O . VAL A 1 279 ? -2.095 5.987 -0.337 1.00 98.19 279 VAL A O 1
ATOM 2132 N N . SER A 1 280 ? -2.552 8.165 -0.396 1.00 96.81 280 SER A N 1
ATOM 2133 C CA . SER A 1 280 ? -1.214 8.592 -0.802 1.00 96.81 280 SER A CA 1
ATOM 2134 C C . SER A 1 280 ? -0.727 9.808 -0.027 1.00 96.81 280 SER A C 1
ATOM 2136 O O . SER A 1 280 ? -1.515 10.713 0.248 1.00 96.81 280 SER A O 1
ATOM 2138 N N . ILE A 1 281 ? 0.578 9.860 0.229 1.00 95.31 281 ILE A N 1
ATOM 2139 C CA . ILE A 1 281 ? 1.304 11.015 0.766 1.00 95.31 281 ILE A CA 1
ATOM 2140 C C . ILE A 1 281 ? 2.286 11.476 -0.307 1.00 95.31 281 ILE A C 1
ATOM 2142 O O . ILE A 1 281 ? 3.221 10.749 -0.631 1.00 95.31 281 ILE A O 1
ATOM 2146 N N . ALA A 1 282 ? 2.084 12.671 -0.852 1.00 93.00 282 ALA A N 1
ATOM 2147 C CA . ALA A 1 282 ? 2.986 13.278 -1.823 1.00 93.00 282 ALA A CA 1
ATOM 2148 C C . ALA A 1 282 ? 3.854 14.360 -1.167 1.00 93.00 282 ALA A C 1
ATOM 2150 O O . ALA A 1 282 ? 3.340 15.252 -0.485 1.00 93.00 282 ALA A O 1
ATOM 2151 N N . THR A 1 283 ? 5.159 14.286 -1.415 1.00 89.50 283 THR A N 1
ATOM 2152 C CA . THR A 1 283 ? 6.174 15.274 -1.028 1.00 89.50 283 THR A CA 1
ATOM 2153 C C . THR A 1 283 ? 6.889 15.805 -2.276 1.00 89.50 283 THR A C 1
ATOM 2155 O O . THR A 1 283 ? 6.558 15.464 -3.422 1.00 89.50 283 THR A O 1
ATOM 2158 N N . GLU A 1 284 ? 7.876 16.679 -2.089 1.00 84.38 284 GLU A N 1
ATOM 2159 C CA . GLU A 1 284 ? 8.790 17.045 -3.174 1.00 84.38 284 GLU A CA 1
ATOM 2160 C C . GLU A 1 284 ? 9.622 15.842 -3.638 1.00 84.38 284 GLU A C 1
ATOM 2162 O O . GLU A 1 284 ? 9.763 15.636 -4.841 1.00 84.38 284 GLU A O 1
ATOM 2167 N N . GLU A 1 285 ? 10.067 15.013 -2.690 1.00 84.06 285 GLU A N 1
ATOM 2168 C CA . GLU A 1 285 ? 10.961 13.869 -2.911 1.00 84.06 285 GLU A CA 1
ATOM 2169 C C . GLU A 1 285 ? 10.295 12.673 -3.600 1.00 84.06 285 GLU A C 1
ATOM 2171 O O . GLU A 1 285 ? 10.979 11.875 -4.235 1.00 84.06 285 GLU A O 1
ATOM 2176 N N . GLY A 1 286 ? 8.976 12.515 -3.475 1.00 89.50 286 GLY A N 1
ATOM 2177 C CA . GLY A 1 286 ? 8.297 11.325 -3.972 1.00 89.50 286 GLY A CA 1
ATOM 2178 C C . GLY A 1 286 ? 6.821 11.258 -3.611 1.00 89.50 286 GLY A C 1
ATOM 2179 O O . GLY A 1 286 ? 6.226 12.207 -3.095 1.00 89.50 286 GLY A O 1
ATOM 2180 N N . ILE A 1 287 ? 6.222 10.103 -3.875 1.00 92.94 287 ILE A N 1
ATOM 2181 C CA . ILE A 1 287 ? 4.892 9.749 -3.396 1.00 92.94 287 ILE A CA 1
ATOM 2182 C C . ILE A 1 287 ? 4.939 8.391 -2.707 1.00 92.94 287 ILE A C 1
ATOM 2184 O O . ILE A 1 287 ? 5.516 7.444 -3.225 1.00 92.94 287 ILE A O 1
ATOM 2188 N N . ARG A 1 288 ? 4.303 8.288 -1.543 1.00 95.25 288 ARG A N 1
ATOM 2189 C CA . ARG A 1 288 ? 4.077 7.014 -0.857 1.00 95.25 288 ARG A CA 1
ATOM 2190 C C . ARG A 1 288 ? 2.623 6.640 -0.999 1.00 95.25 288 ARG A C 1
ATOM 2192 O O . ARG A 1 288 ? 1.752 7.420 -0.619 1.00 95.25 288 ARG A O 1
ATOM 2199 N N . CYS A 1 289 ? 2.368 5.462 -1.531 1.00 97.44 289 CYS A N 1
ATOM 2200 C CA . CYS A 1 289 ? 1.040 4.933 -1.760 1.00 97.44 289 CYS A CA 1
ATOM 2201 C C . CYS A 1 289 ? 0.746 3.792 -0.783 1.00 97.44 289 CYS A C 1
ATOM 2203 O O . CYS A 1 289 ? 1.586 2.926 -0.534 1.00 97.44 289 CYS A O 1
ATOM 2205 N N . PHE A 1 290 ? -0.464 3.782 -0.239 1.00 98.12 290 PHE A N 1
ATOM 2206 C CA . PHE A 1 290 ? -0.936 2.800 0.723 1.00 98.12 290 PHE A CA 1
ATOM 2207 C C . PHE A 1 290 ? -2.102 2.017 0.147 1.00 98.12 290 PHE A C 1
ATOM 2209 O O . PHE A 1 290 ? -3.037 2.599 -0.396 1.00 98.12 290 PHE A O 1
ATOM 2216 N N . GLU A 1 291 ? -2.041 0.700 0.311 1.00 98.12 291 GLU A N 1
ATOM 2217 C CA . GLU A 1 291 ? -3.060 -0.246 -0.133 1.00 98.12 291 GLU A CA 1
ATOM 2218 C C . GLU A 1 291 ? -3.604 -0.995 1.076 1.00 98.12 291 GLU A C 1
ATOM 2220 O O . GLU A 1 291 ? -2.958 -1.902 1.609 1.00 98.12 291 GLU A O 1
ATOM 2225 N N . PHE A 1 292 ? -4.797 -0.627 1.514 1.00 97.12 292 PHE A N 1
ATOM 2226 C CA . PHE A 1 292 ? -5.460 -1.242 2.644 1.00 97.12 292 PHE A CA 1
ATOM 2227 C C . PHE A 1 292 ? -6.166 -2.522 2.224 1.00 97.12 292 PHE A C 1
ATOM 2229 O O . PHE A 1 292 ? -6.609 -2.735 1.093 1.00 97.12 292 PHE A O 1
ATOM 2236 N N . THR A 1 293 ? -6.280 -3.438 3.174 1.00 95.00 293 THR A N 1
ATOM 2237 C CA . THR A 1 293 ? -7.177 -4.565 3.022 1.00 95.00 293 THR A CA 1
ATOM 2238 C C . THR A 1 293 ? -7.753 -4.958 4.367 1.00 95.00 293 THR A C 1
ATOM 2240 O O . THR A 1 293 ? -7.030 -5.293 5.305 1.00 95.00 293 THR A O 1
ATOM 2243 N N . TYR A 1 294 ? -9.077 -4.889 4.457 1.00 94.31 294 TYR A N 1
ATOM 2244 C CA . TYR A 1 294 ? -9.820 -5.156 5.681 1.00 94.31 294 TYR A CA 1
ATOM 2245 C C . TYR A 1 294 ? -10.214 -6.625 5.745 1.00 94.31 294 TYR A C 1
ATOM 2247 O O . TYR A 1 294 ? -10.739 -7.185 4.773 1.00 94.31 294 TYR A O 1
ATOM 2255 N N . ARG A 1 295 ? -9.920 -7.283 6.865 1.00 91.25 295 ARG A N 1
ATOM 2256 C CA . ARG A 1 295 ? -10.144 -8.719 7.031 1.00 91.25 295 ARG A CA 1
ATOM 2257 C C . ARG A 1 295 ? -10.737 -9.026 8.396 1.00 91.25 295 ARG A C 1
ATOM 2259 O O . ARG A 1 295 ? -10.110 -8.774 9.421 1.00 91.25 295 ARG A O 1
ATOM 2266 N N . LYS A 1 296 ? -11.926 -9.624 8.360 1.00 87.81 296 LYS A N 1
ATOM 2267 C CA . LYS A 1 296 ? -12.566 -10.263 9.507 1.00 87.81 296 LYS A CA 1
ATOM 2268 C C . LYS A 1 296 ? -11.846 -11.570 9.863 1.00 87.81 296 LYS A C 1
ATOM 2270 O O . LYS A 1 296 ? -11.333 -12.263 8.977 1.00 87.81 296 LYS A O 1
ATOM 2275 N N . GLY A 1 297 ? -11.892 -11.918 11.139 1.00 84.44 297 GLY A N 1
ATOM 2276 C CA . GLY A 1 297 ? -11.410 -13.159 11.710 1.00 84.44 297 GLY A CA 1
ATOM 2277 C C . GLY A 1 297 ? -9.895 -13.247 11.743 1.00 84.44 297 GLY A C 1
ATOM 2278 O O . GLY A 1 297 ? -9.157 -12.303 11.438 1.00 84.44 297 GLY A O 1
ATOM 2279 N N . ASP A 1 298 ? -9.438 -14.463 12.020 1.00 80.50 298 ASP A N 1
ATOM 2280 C CA . ASP A 1 298 ? -8.028 -14.817 12.060 1.00 80.50 298 ASP A CA 1
ATOM 2281 C C . ASP A 1 298 ? -7.399 -14.933 10.658 1.00 80.50 298 ASP A C 1
ATOM 2283 O O . ASP A 1 298 ? -6.916 -15.992 10.228 1.00 80.50 298 ASP A O 1
ATOM 2287 N N . PHE A 1 299 ? -7.452 -13.850 9.886 1.00 86.44 299 PHE A N 1
ATOM 2288 C CA . PHE A 1 299 ? -6.987 -13.854 8.510 1.00 86.44 299 PHE A CA 1
ATOM 2289 C C . PHE A 1 299 ? -5.466 -13.970 8.426 1.00 86.44 299 PHE A C 1
ATOM 2291 O O . PHE A 1 299 ? -4.965 -14.698 7.574 1.00 86.44 299 PHE A O 1
ATOM 2298 N N . LEU A 1 300 ? -4.719 -13.340 9.334 1.00 87.44 300 LEU A N 1
ATOM 2299 C CA . LEU A 1 300 ? -3.257 -13.411 9.356 1.00 87.44 300 LEU A CA 1
ATOM 2300 C C . LEU A 1 300 ? -2.762 -14.651 10.133 1.00 87.44 300 LEU A C 1
ATOM 2302 O O . LEU A 1 300 ? -1.857 -14.562 10.959 1.00 87.44 300 LEU A O 1
ATOM 2306 N N . GLN A 1 301 ? -3.328 -15.827 9.809 1.00 86.00 301 GLN A N 1
ATOM 2307 C CA . GLN A 1 301 ? -2.903 -17.171 10.253 1.00 86.00 301 GLN A CA 1
ATOM 2308 C C . GLN A 1 301 ? -2.344 -18.032 9.110 1.00 86.00 301 GLN A C 1
ATOM 2310 O O . GLN A 1 301 ? -2.723 -17.852 7.954 1.00 86.00 301 GLN A O 1
ATOM 2315 N N . SER A 1 302 ? -1.430 -18.964 9.420 1.00 86.62 302 SER A N 1
ATOM 2316 C CA . SER A 1 302 ? -0.618 -19.699 8.430 1.00 86.62 302 SER A CA 1
ATOM 2317 C C . SER A 1 302 ? -1.435 -20.346 7.307 1.00 86.62 302 SER A C 1
ATOM 2319 O O . SER A 1 302 ? -0.972 -20.401 6.169 1.00 86.62 302 SER A O 1
ATOM 2321 N N . LYS A 1 303 ? -2.677 -20.758 7.599 1.00 89.75 303 LYS A N 1
ATOM 2322 C CA . LYS A 1 303 ? -3.651 -21.285 6.624 1.00 89.75 303 LYS A CA 1
ATOM 2323 C C . LYS A 1 303 ? -3.932 -20.337 5.446 1.00 89.75 303 LYS A C 1
ATOM 2325 O O . LYS A 1 303 ? -4.224 -20.794 4.350 1.00 89.75 303 LYS A O 1
ATOM 2330 N N . ASN A 1 304 ? -3.792 -19.029 5.655 1.00 92.19 304 ASN A N 1
ATOM 2331 C CA . ASN A 1 304 ? -4.039 -17.980 4.667 1.00 92.19 304 ASN A CA 1
ATOM 2332 C C . ASN A 1 304 ? -2.746 -17.396 4.080 1.00 92.19 304 ASN A C 1
ATOM 2334 O O . ASN A 1 304 ? -2.812 -16.426 3.326 1.00 92.19 304 ASN A O 1
ATOM 2338 N N . ARG A 1 305 ? -1.568 -17.966 4.386 1.00 93.50 305 ARG A N 1
ATOM 2339 C CA . ARG A 1 305 ? -0.270 -17.469 3.888 1.00 93.50 305 ARG A CA 1
ATOM 2340 C C . ARG A 1 305 ? -0.262 -17.317 2.365 1.00 93.50 305 ARG A C 1
ATOM 2342 O O . ARG A 1 305 ? 0.217 -16.308 1.856 1.00 93.50 305 ARG A O 1
ATOM 2349 N N . SER A 1 306 ? -0.838 -18.286 1.650 1.00 95.31 306 SER A N 1
ATOM 2350 C CA . SER A 1 306 ? -0.959 -18.221 0.191 1.00 95.31 306 SER A CA 1
ATOM 2351 C C . SER A 1 306 ? -1.841 -17.059 -0.261 1.00 95.31 306 SER A C 1
ATOM 2353 O O . SER A 1 306 ? -1.450 -16.300 -1.141 1.00 95.31 306 SER A O 1
ATOM 2355 N N . THR A 1 307 ? -2.996 -16.866 0.375 1.00 95.25 307 THR A N 1
ATOM 2356 C CA . THR A 1 307 ? -3.936 -15.779 0.066 1.00 95.25 307 THR A CA 1
ATOM 2357 C C . THR A 1 307 ? -3.316 -14.401 0.304 1.00 95.25 307 THR A C 1
ATOM 2359 O O . THR A 1 307 ? -3.474 -13.502 -0.520 1.00 95.25 307 THR A O 1
ATOM 2362 N N . VAL A 1 308 ? -2.571 -14.237 1.402 1.00 95.50 308 VAL A N 1
ATOM 2363 C CA . VAL A 1 308 ? -1.823 -13.006 1.709 1.00 95.50 308 VAL A CA 1
ATOM 2364 C C . VAL A 1 308 ? -0.777 -12.734 0.623 1.00 95.50 308 VAL A C 1
ATOM 2366 O O . VAL A 1 308 ? -0.738 -11.635 0.075 1.00 95.50 308 VAL A O 1
ATOM 2369 N N . ALA A 1 309 ? 0.018 -13.742 0.248 1.00 97.19 309 ALA A N 1
ATOM 2370 C CA . ALA A 1 309 ? 1.027 -13.603 -0.801 1.00 97.19 309 ALA A CA 1
ATOM 2371 C C . ALA A 1 309 ? 0.410 -13.253 -2.167 1.00 97.19 309 ALA A C 1
ATOM 2373 O O . ALA A 1 309 ? 0.905 -12.362 -2.857 1.00 97.19 309 ALA A O 1
ATOM 2374 N N . GLN A 1 310 ? -0.706 -13.892 -2.533 1.00 97.69 310 GLN A N 1
ATOM 2375 C CA . GLN A 1 310 ? -1.443 -13.591 -3.764 1.00 97.69 310 GLN A CA 1
ATOM 2376 C C . GLN A 1 310 ? -1.949 -12.146 -3.792 1.00 97.69 310 GLN A C 1
ATOM 2378 O O . GLN A 1 310 ? -1.869 -11.498 -4.837 1.00 97.69 310 GLN A O 1
ATOM 2383 N N . TYR A 1 311 ? -2.430 -11.622 -2.659 1.00 97.19 311 TYR A N 1
ATOM 2384 C CA . TYR A 1 311 ? -2.845 -10.223 -2.554 1.00 97.19 311 TYR A CA 1
ATOM 2385 C C . TYR A 1 311 ? -1.673 -9.275 -2.824 1.00 97.19 311 TYR A C 1
ATOM 2387 O O . TYR A 1 311 ? -1.787 -8.392 -3.676 1.00 97.19 311 TYR A O 1
ATOM 2395 N N . CYS A 1 312 ? -0.524 -9.511 -2.179 1.00 97.81 312 CYS A N 1
ATOM 2396 C CA . CYS A 1 312 ? 0.680 -8.709 -2.395 1.00 97.81 312 CYS A CA 1
ATOM 2397 C C . CYS A 1 312 ? 1.131 -8.734 -3.860 1.00 97.81 312 CYS A C 1
ATOM 2399 O O . CYS A 1 312 ? 1.331 -7.683 -4.464 1.00 97.81 312 CYS A O 1
ATOM 2401 N N . LEU A 1 313 ? 1.220 -9.921 -4.464 1.00 98.06 313 LEU A N 1
ATOM 2402 C CA . LEU A 1 313 ? 1.610 -10.074 -5.867 1.00 98.06 313 LEU A CA 1
ATOM 2403 C C . LEU A 1 313 ? 0.624 -9.417 -6.843 1.00 98.06 313 LEU A C 1
ATOM 2405 O O . LEU A 1 313 ? 1.041 -8.879 -7.869 1.00 98.06 313 LEU A O 1
ATOM 2409 N N . THR A 1 314 ? -0.672 -9.451 -6.536 1.00 97.81 314 THR A N 1
ATOM 2410 C CA . THR A 1 314 ? -1.699 -8.795 -7.355 1.00 97.81 314 THR A CA 1
ATOM 2411 C C . THR A 1 314 ? -1.528 -7.283 -7.315 1.00 97.81 314 THR A C 1
ATOM 2413 O O . THR A 1 314 ? -1.520 -6.636 -8.361 1.00 97.81 314 THR A O 1
ATOM 2416 N N . LYS A 1 315 ? -1.332 -6.713 -6.122 1.00 97.75 315 LYS A N 1
ATOM 2417 C CA . LYS A 1 315 ? -1.133 -5.271 -5.971 1.00 97.75 315 LYS A CA 1
ATOM 2418 C C . LYS A 1 315 ? 0.181 -4.808 -6.611 1.00 97.75 315 LYS A C 1
ATOM 2420 O O . LYS A 1 315 ? 0.154 -3.836 -7.354 1.00 97.75 315 LYS A O 1
ATOM 2425 N N . LEU A 1 316 ? 1.273 -5.564 -6.465 1.00 96.88 316 LEU A N 1
ATOM 2426 C CA . LEU A 1 316 ? 2.525 -5.308 -7.193 1.00 96.88 316 LEU A CA 1
ATOM 2427 C C . LEU A 1 316 ? 2.315 -5.292 -8.714 1.00 96.88 316 LEU A C 1
ATOM 2429 O O . LEU A 1 316 ? 2.833 -4.410 -9.392 1.00 96.88 316 LEU A O 1
ATOM 2433 N N . LYS A 1 317 ? 1.532 -6.234 -9.262 1.00 95.69 317 LYS A N 1
ATOM 2434 C CA . LYS A 1 317 ? 1.251 -6.280 -10.708 1.00 95.69 317 LYS A CA 1
ATOM 2435 C C . LYS A 1 317 ? 0.434 -5.067 -11.154 1.00 95.69 317 LYS A C 1
ATOM 2437 O O . LYS A 1 317 ? 0.733 -4.475 -12.188 1.00 95.69 317 LYS A O 1
ATOM 2442 N N . ASN A 1 318 ? -0.563 -4.673 -10.364 1.00 94.56 318 ASN A N 1
ATOM 2443 C CA . ASN A 1 318 ? -1.371 -3.488 -10.644 1.00 94.56 318 ASN A CA 1
ATOM 2444 C C . ASN A 1 318 ? -0.525 -2.211 -10.633 1.00 94.56 318 ASN A C 1
ATOM 2446 O O . ASN A 1 318 ? -0.671 -1.394 -11.536 1.00 94.56 318 ASN A O 1
ATOM 2450 N N . TYR A 1 319 ? 0.388 -2.068 -9.669 1.00 94.69 319 TYR A N 1
ATOM 2451 C CA . TYR A 1 319 ? 1.303 -0.929 -9.614 1.00 94.69 319 TYR A CA 1
ATOM 2452 C C . TYR A 1 319 ? 2.278 -0.938 -10.784 1.00 94.69 319 TYR A C 1
ATOM 2454 O O . TYR A 1 319 ? 2.387 0.074 -11.462 1.00 94.69 319 TYR A O 1
ATOM 2462 N N . ALA A 1 320 ? 2.902 -2.082 -11.090 1.00 90.69 320 ALA A N 1
ATOM 2463 C CA . ALA A 1 320 ? 3.782 -2.229 -12.250 1.00 90.69 320 ALA A CA 1
ATOM 2464 C C . ALA A 1 320 ? 3.082 -1.829 -13.563 1.00 90.69 320 ALA A C 1
ATOM 2466 O O . ALA A 1 320 ? 3.694 -1.199 -14.422 1.00 90.69 320 ALA A O 1
ATOM 2467 N N . ARG A 1 321 ? 1.786 -2.134 -13.706 1.00 89.81 321 ARG A N 1
ATOM 2468 C CA . ARG A 1 321 ? 0.971 -1.655 -14.831 1.00 89.81 321 ARG A CA 1
ATOM 2469 C C . ARG A 1 321 ? 0.683 -0.154 -14.745 1.00 89.81 321 ARG A C 1
ATOM 2471 O O . ARG A 1 321 ? 0.830 0.539 -15.743 1.00 89.81 321 ARG A O 1
ATOM 2478 N N . GLY A 1 322 ? 0.300 0.349 -13.572 1.00 87.12 322 GLY A N 1
ATOM 2479 C CA . GLY A 1 322 ? -0.019 1.763 -13.348 1.00 87.12 322 GLY A CA 1
ATOM 2480 C C . GLY A 1 322 ? 1.155 2.709 -13.617 1.00 87.12 322 GLY A C 1
ATOM 2481 O O . GLY A 1 322 ? 0.939 3.810 -14.111 1.00 87.12 322 GLY A O 1
ATOM 2482 N N . VAL A 1 323 ? 2.388 2.258 -13.361 1.00 85.38 323 VAL A N 1
ATOM 2483 C CA . VAL A 1 323 ? 3.632 2.991 -13.667 1.00 85.38 323 VAL A CA 1
ATOM 2484 C C . VAL A 1 323 ? 4.184 2.709 -15.074 1.00 85.38 323 VAL A C 1
ATOM 2486 O O . VAL A 1 323 ? 5.238 3.225 -15.431 1.00 85.38 323 VAL A O 1
ATOM 2489 N N . GLY A 1 324 ? 3.516 1.867 -15.871 1.00 81.94 324 GLY A N 1
ATOM 2490 C CA . GLY A 1 324 ? 3.894 1.586 -17.261 1.00 81.94 324 GLY A CA 1
ATOM 2491 C C . GLY A 1 324 ? 5.019 0.561 -17.468 1.00 81.94 324 GLY A C 1
ATOM 2492 O O . GLY A 1 324 ? 5.537 0.449 -18.576 1.00 81.94 324 GLY A O 1
ATOM 2493 N N . TRP A 1 325 ? 5.411 -0.219 -16.454 1.00 81.44 325 TRP A N 1
ATOM 2494 C CA . TRP A 1 325 ? 6.389 -1.314 -16.624 1.00 81.44 325 TRP A CA 1
ATOM 2495 C C . TRP A 1 325 ? 5.792 -2.564 -17.274 1.00 81.44 325 TRP A C 1
ATOM 2497 O O . TRP A 1 325 ? 6.533 -3.443 -17.712 1.00 81.44 325 TRP A O 1
ATOM 2507 N N . LEU A 1 326 ? 4.464 -2.646 -17.319 1.00 78.00 326 LEU A N 1
ATOM 2508 C CA . LEU A 1 326 ? 3.706 -3.690 -17.996 1.00 78.00 326 LEU A CA 1
ATOM 2509 C C . LEU A 1 326 ? 2.790 -3.070 -19.040 1.00 78.00 326 LEU A C 1
ATOM 2511 O O . LEU A 1 326 ? 2.183 -2.025 -18.792 1.00 78.00 326 LEU A O 1
ATOM 2515 N N . SER A 1 327 ? 2.656 -3.736 -20.186 1.00 68.69 327 SER A N 1
ATOM 2516 C CA . SER A 1 327 ? 1.681 -3.325 -21.189 1.00 68.69 327 SER A CA 1
ATOM 2517 C C . SER A 1 327 ? 0.256 -3.617 -20.697 1.00 68.69 327 SER A C 1
ATOM 2519 O O . SER A 1 327 ? 0.031 -4.476 -19.841 1.00 68.69 327 SER A O 1
ATOM 2521 N N . ALA A 1 328 ? -0.744 -2.919 -21.244 1.00 53.78 328 ALA A N 1
ATOM 2522 C CA . ALA A 1 328 ? -2.151 -3.177 -20.917 1.00 53.78 328 ALA A CA 1
ATOM 2523 C C . ALA A 1 328 ? -2.607 -4.606 -21.292 1.00 53.78 328 ALA A C 1
ATOM 2525 O O . ALA A 1 328 ? -3.649 -5.060 -20.822 1.00 53.78 328 ALA A O 1
ATOM 2526 N N . THR A 1 329 ? -1.827 -5.301 -22.124 1.00 45.44 329 THR A N 1
ATOM 2527 C CA . THR A 1 329 ? -2.088 -6.649 -22.639 1.00 45.44 329 THR A CA 1
ATOM 2528 C C . THR A 1 329 ? -1.450 -7.785 -21.824 1.00 45.44 329 THR A C 1
ATOM 2530 O O . THR A 1 329 ? -1.754 -8.940 -22.114 1.00 45.44 329 THR A O 1
ATOM 2533 N N . ASP A 1 330 ? -0.632 -7.483 -20.800 1.00 46.47 330 ASP A N 1
ATOM 2534 C CA . ASP A 1 330 ? 0.053 -8.465 -19.923 1.00 46.47 330 ASP A CA 1
ATOM 253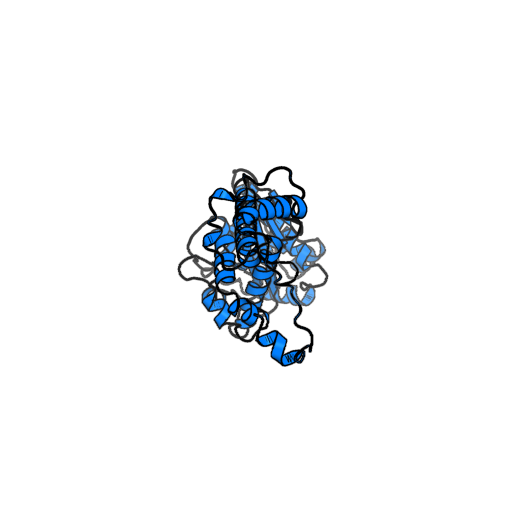5 C C . ASP A 1 330 ? -0.633 -8.683 -18.556 1.00 46.47 330 ASP A C 1
ATOM 2537 O O . ASP A 1 330 ? -0.595 -9.820 -18.016 1.00 46.47 330 ASP A O 1
#

pLDDT: mean 82.59, std 14.44, range [38.84, 98.19]

Sequence (330 aa):
MSEAYREIAGVVPLDLPVKVDGPPVDAWSGLAAQTLQLANQVDSLEALVDLAEYDTASFRSLGDFLKQIALDFNKRRLALERETVKPVDMTILFVSETSGHGILSSLTSSRRFGMLDPSALLQACGDSVIGKWWAGHRGLLVQTIVALDAHVFSISPPLALSTFRRYGPPDVQEALSSLGLASRTPAEVTTYLTRSDFGRHLAHEQRSVGETRGNPAEEARQIFEAFADYVGFQGAKDKQLNVAFGKALEASFAFGGGDQPTIRAEKSVDFLPALLPDVSIATEEGIRCFEFTYRKGDFLQSKNRSTVAQYCLTKLKNYARGVGWLSATD